Protein AF-A0A6P9DR50-F1 (afdb_monomer)

Foldseek 3Di:
DDDDDDDDVVPVVVPPPPLPQWALLNLPPCLVVLLVVLLVLLDCVLANDVGSVLLVVCSVCLGVVLVVLLPDLAFLWAAPVLSVVLNVVLSVQSVCLSPPSDDDHPVNNVSSVVSSVVSSVSSNCRSVVVQVVLQPDAAKDWDWTAGRRRSDIDTQMEHHLNDPDPVSNVVRLVNVLVVLQPFDAQQVRSLVNQLSYVLRVPDPDRGSVPDPSVQSSVQVVVQSVVVVVVVVVPDPCVPDDRDRGHD

InterPro domains:
  IPR029389 Izumo sperm-egg fusion protein [PF15005] (23-163)
  IPR052868 Izumo sperm-egg fusion [PTHR37357] (9-199)

Solvent-accessible surface area (backbone atoms only — not comparable to full-atom values): 14192 Å² total; per-residue (Å²): 141,83,88,78,94,85,80,64,78,78,70,61,64,77,75,56,70,73,79,66,61,42,12,56,63,60,58,38,90,57,36,65,64,57,58,62,60,49,61,80,70,58,39,52,91,77,45,34,81,76,42,36,63,54,40,52,47,50,67,71,40,44,42,60,51,46,56,66,66,52,73,61,98,55,84,65,45,32,40,60,70,59,51,48,54,52,43,53,52,52,50,52,54,50,51,51,62,73,66,60,72,75,84,55,82,75,52,62,49,56,51,52,50,51,54,49,56,50,48,43,48,54,51,49,50,50,33,51,50,52,49,54,58,53,27,68,33,52,21,69,50,67,49,73,24,28,29,22,47,74,56,42,82,39,66,60,48,33,65,16,67,62,42,96,43,71,66,56,43,51,51,21,52,51,53,48,50,54,51,59,67,67,47,60,83,55,43,73,62,27,36,55,57,44,37,57,31,66,83,35,50,83,48,70,50,58,50,67,88,75,54,51,62,67,64,30,48,55,36,51,49,53,41,34,53,54,51,54,57,36,62,77,65,78,50,81,71,89,74,68,83,67,70,78,48,79,70

Radius of gyration: 23.89 Å; Cα contacts (8 Å, |Δi|>4): 298; chains: 1; bounding box: 49×76×61 Å

Structure (mmCIF, N/CA/C/O backbone):
data_AF-A0A6P9DR50-F1
#
_entry.id   AF-A0A6P9DR50-F1
#
loop_
_atom_site.group_PDB
_atom_site.id
_atom_site.type_symbol
_atom_site.label_atom_id
_atom_site.label_alt_id
_atom_site.label_comp_id
_atom_site.label_asym_id
_atom_site.label_entity_id
_atom_site.label_seq_id
_atom_site.pdbx_PDB_ins_code
_atom_site.Cartn_x
_atom_site.Cartn_y
_atom_site.Cartn_z
_atom_site.occupancy
_atom_site.B_iso_or_equiv
_atom_site.auth_seq_id
_atom_site.auth_comp_id
_atom_site.auth_asym_id
_atom_site.auth_atom_id
_atom_site.pdbx_PDB_model_num
ATOM 1 N N . MET A 1 1 ? 18.283 -53.886 -1.503 1.00 32.94 1 MET A N 1
ATOM 2 C CA . MET A 1 1 ? 18.995 -53.185 -2.595 1.00 32.94 1 MET A CA 1
ATOM 3 C C . MET A 1 1 ? 18.106 -53.317 -3.821 1.00 32.94 1 MET A C 1
ATOM 5 O O . MET A 1 1 ? 17.904 -54.441 -4.239 1.00 32.94 1 MET A O 1
ATOM 9 N N . GLY A 1 2 ? 17.437 -52.312 -4.370 1.00 31.80 2 GLY A N 1
ATOM 10 C CA . GLY A 1 2 ? 17.536 -50.855 -4.275 1.00 31.80 2 GLY A CA 1
ATOM 11 C C . GLY A 1 2 ? 17.149 -50.288 -5.655 1.00 31.80 2 GLY A C 1
ATOM 12 O O . GLY A 1 2 ? 17.409 -50.955 -6.652 1.00 31.80 2 GLY A O 1
ATOM 13 N N . CYS A 1 3 ? 16.570 -49.085 -5.669 1.00 25.55 3 CYS A N 1
ATOM 14 C CA . CYS A 1 3 ? 16.154 -48.244 -6.809 1.00 25.55 3 CYS A CA 1
ATOM 15 C C . CYS A 1 3 ? 14.796 -48.576 -7.460 1.00 25.55 3 CYS A C 1
ATOM 17 O O . CYS A 1 3 ? 14.702 -49.472 -8.289 1.00 25.55 3 CYS A O 1
ATOM 19 N N . GLU A 1 4 ? 13.664 -48.010 -7.024 1.00 33.81 4 GLU A N 1
ATOM 20 C CA . GLU A 1 4 ? 13.231 -46.588 -6.952 1.00 33.81 4 GLU A CA 1
ATOM 21 C C . GLU A 1 4 ? 12.529 -46.088 -8.227 1.00 33.81 4 GLU A C 1
ATOM 23 O O . GLU A 1 4 ? 13.136 -45.639 -9.191 1.00 33.81 4 GLU A O 1
ATOM 28 N N . SER A 1 5 ? 11.194 -46.169 -8.196 1.00 40.19 5 SER A N 1
ATOM 29 C CA . SER A 1 5 ? 10.291 -45.006 -8.190 1.00 40.19 5 SER A CA 1
ATOM 30 C C . SER A 1 5 ? 10.853 -43.688 -8.762 1.00 40.19 5 SER A C 1
ATOM 32 O O . SER A 1 5 ? 11.092 -42.727 -8.033 1.00 40.19 5 SER A O 1
ATOM 34 N N . LEU A 1 6 ? 10.955 -43.596 -10.086 1.00 38.56 6 LEU A N 1
ATOM 35 C CA . LEU A 1 6 ? 11.148 -42.337 -10.816 1.00 38.56 6 LEU A CA 1
ATOM 36 C C . LEU A 1 6 ? 9.941 -42.070 -11.727 1.00 38.56 6 LEU A C 1
ATOM 38 O O . LEU A 1 6 ? 10.048 -42.107 -12.948 1.00 38.56 6 LEU A O 1
ATOM 42 N N . SER A 1 7 ? 8.750 -41.859 -11.156 1.00 46.72 7 SER A N 1
ATOM 43 C CA . SER A 1 7 ? 7.614 -41.371 -11.967 1.00 46.72 7 SER A CA 1
ATOM 44 C C . SER A 1 7 ? 6.450 -40.725 -11.216 1.00 46.72 7 SER A C 1
ATOM 46 O O . SER A 1 7 ? 5.375 -40.569 -11.779 1.00 46.72 7 SER A O 1
ATOM 48 N N . VAL A 1 8 ? 6.638 -40.308 -9.961 1.00 42.47 8 VAL A N 1
ATOM 49 C CA . VAL A 1 8 ? 5.576 -39.588 -9.224 1.00 42.47 8 VAL A CA 1
ATOM 50 C C . VAL A 1 8 ? 6.019 -38.191 -8.773 1.00 42.47 8 VAL A C 1
ATOM 52 O O . VAL A 1 8 ? 5.186 -37.311 -8.585 1.00 42.47 8 VAL A O 1
ATOM 55 N N . ALA A 1 9 ? 7.327 -37.918 -8.720 1.00 41.38 9 ALA A N 1
ATOM 56 C CA . ALA A 1 9 ? 7.840 -36.614 -8.295 1.00 41.38 9 ALA A CA 1
ATOM 57 C C . ALA A 1 9 ? 7.600 -35.477 -9.312 1.00 41.38 9 ALA A C 1
ATOM 59 O O . ALA A 1 9 ? 7.550 -34.317 -8.917 1.00 41.38 9 ALA A O 1
ATOM 60 N N . LEU A 1 10 ? 7.419 -35.778 -10.606 1.00 39.75 10 LEU A N 1
ATOM 61 C CA . LEU A 1 10 ? 7.267 -34.735 -11.632 1.00 39.75 10 LEU A CA 1
ATOM 62 C C . LEU A 1 10 ? 5.828 -34.213 -11.795 1.00 39.75 10 LEU A C 1
ATOM 64 O O . LEU A 1 10 ? 5.639 -33.157 -12.387 1.00 39.75 10 LEU A O 1
ATOM 68 N N . ALA A 1 11 ? 4.819 -34.922 -11.277 1.00 39.06 11 ALA A N 1
ATOM 69 C CA . ALA A 1 11 ? 3.414 -34.536 -11.449 1.00 39.06 11 ALA A CA 1
ATOM 70 C C . ALA A 1 11 ? 2.892 -33.604 -10.339 1.00 39.06 11 ALA A C 1
ATOM 72 O O . ALA A 1 11 ? 1.925 -32.881 -10.554 1.00 39.06 11 ALA A O 1
ATOM 73 N N . ILE A 1 12 ? 3.540 -33.576 -9.168 1.00 41.78 12 ILE A N 1
ATOM 74 C CA . ILE A 1 12 ? 3.077 -32.782 -8.013 1.00 41.78 12 ILE A CA 1
ATOM 75 C C . ILE A 1 12 ? 3.582 -31.326 -8.073 1.00 41.78 12 ILE A C 1
ATOM 77 O O . ILE A 1 12 ? 3.002 -30.439 -7.456 1.00 41.78 12 ILE A O 1
ATOM 81 N N . VAL A 1 13 ? 4.597 -31.028 -8.892 1.00 41.59 13 VAL A N 1
ATOM 82 C CA . VAL A 1 13 ? 5.154 -29.664 -9.022 1.00 41.59 13 VAL A CA 1
ATOM 83 C C . VAL A 1 13 ? 4.251 -28.723 -9.845 1.00 41.59 13 VAL A C 1
ATOM 85 O O . VAL A 1 13 ? 4.466 -27.519 -9.842 1.00 41.59 13 VAL A O 1
ATOM 88 N N . LEU A 1 14 ? 3.198 -29.229 -10.500 1.00 38.25 14 LEU A N 1
ATOM 89 C CA . LEU A 1 14 ? 2.245 -28.405 -11.264 1.00 38.25 14 LEU A CA 1
ATOM 90 C C . LEU A 1 14 ? 1.018 -27.933 -10.457 1.00 38.25 14 LEU A C 1
ATOM 92 O O . LEU A 1 14 ? 0.171 -27.245 -11.016 1.00 38.25 14 LEU A O 1
ATOM 96 N N . LEU A 1 15 ? 0.914 -28.278 -9.166 1.00 42.28 15 LEU A N 1
ATOM 97 C CA . LEU A 1 15 ? -0.157 -27.801 -8.269 1.00 42.28 15 LEU A CA 1
ATOM 98 C C . LEU A 1 15 ? 0.314 -26.771 -7.238 1.00 42.28 15 LEU A C 1
ATOM 100 O O . LEU A 1 15 ? -0.497 -26.216 -6.502 1.00 42.28 15 LEU A O 1
ATOM 104 N N . LEU A 1 16 ? 1.613 -26.485 -7.203 1.00 39.38 16 LEU A N 1
ATOM 105 C CA . LEU A 1 16 ? 2.112 -25.263 -6.603 1.00 39.38 16 LEU A CA 1
ATOM 106 C C . LEU A 1 16 ? 2.162 -24.252 -7.737 1.00 39.38 16 LEU A C 1
ATOM 108 O O . LEU A 1 16 ? 3.167 -24.165 -8.442 1.00 39.38 16 LEU A O 1
ATOM 112 N N . GLU A 1 17 ? 1.072 -23.508 -7.936 1.00 40.28 17 GLU A N 1
ATOM 113 C CA . GLU A 1 17 ? 1.227 -22.177 -8.510 1.00 40.28 17 GLU A CA 1
ATOM 114 C C . GLU A 1 17 ? 2.353 -21.535 -7.700 1.00 40.28 17 GLU A C 1
ATOM 116 O O . GLU A 1 17 ? 2.223 -21.398 -6.476 1.00 40.28 17 GLU A O 1
ATOM 121 N N . PRO A 1 18 ? 3.505 -21.203 -8.311 1.00 38.97 18 PRO A N 1
ATOM 122 C CA . PRO A 1 18 ? 4.365 -20.250 -7.660 1.00 38.97 18 PRO A CA 1
ATOM 123 C C . PRO A 1 18 ? 3.430 -19.068 -7.454 1.00 38.97 18 PRO A C 1
ATOM 125 O O . PRO A 1 18 ? 2.886 -18.553 -8.435 1.00 38.97 18 PRO A O 1
ATOM 128 N N . CYS A 1 19 ? 3.205 -18.663 -6.206 1.00 38.28 19 CYS A N 1
ATOM 129 C CA . CYS A 1 19 ? 2.859 -17.283 -5.943 1.00 38.28 19 CYS A CA 1
ATOM 130 C C . CYS A 1 19 ? 4.015 -16.488 -6.551 1.00 38.28 19 CYS A C 1
ATOM 132 O O . CYS A 1 19 ? 4.997 -16.182 -5.877 1.00 38.28 19 CYS A O 1
ATOM 134 N N . LEU A 1 20 ? 3.956 -16.248 -7.865 1.00 38.88 20 LEU A N 1
ATOM 135 C CA . LEU A 1 20 ? 4.618 -15.144 -8.506 1.00 38.88 20 LEU A CA 1
ATOM 136 C C . LEU A 1 20 ? 4.054 -14.001 -7.703 1.00 38.88 20 LEU A C 1
ATOM 138 O O . LEU A 1 20 ? 2.878 -13.675 -7.835 1.00 38.88 20 LEU A O 1
ATOM 142 N N . SER A 1 21 ? 4.844 -13.538 -6.743 1.00 51.88 21 SER A N 1
ATOM 143 C CA . SER A 1 21 ? 4.528 -12.353 -5.992 1.00 51.88 21 SER A CA 1
ATOM 144 C C . SER A 1 21 ? 4.450 -11.275 -7.056 1.00 51.88 21 SER A C 1
ATOM 146 O O . SER A 1 21 ? 5.477 -10.810 -7.557 1.00 51.88 21 SER A O 1
ATOM 148 N N . LEU A 1 22 ? 3.230 -11.009 -7.510 1.00 58.38 22 LEU A N 1
ATOM 149 C CA . LEU A 1 22 ? 2.970 -9.954 -8.457 1.00 58.38 22 LEU A CA 1
ATOM 150 C C . LEU A 1 22 ? 3.348 -8.664 -7.737 1.00 58.38 22 LEU A C 1
ATOM 152 O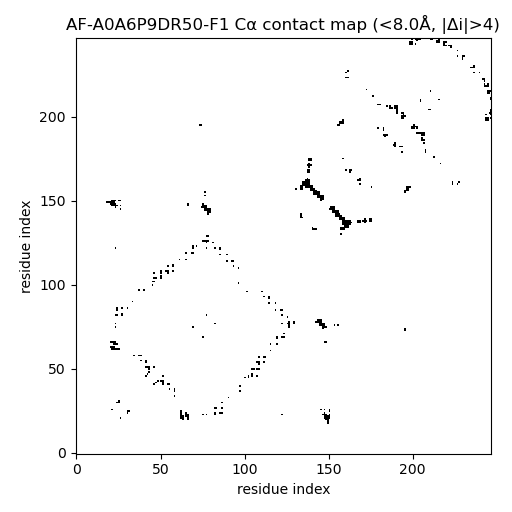 O . LEU A 1 22 ? 3.474 -8.617 -6.512 1.00 58.38 22 LEU A O 1
ATOM 156 N N . ALA A 1 23 ? 3.648 -7.640 -8.512 1.00 76.50 23 ALA A N 1
ATOM 157 C CA . ALA A 1 23 ? 3.997 -6.341 -7.970 1.00 76.50 23 ALA A CA 1
ATOM 158 C C . ALA A 1 23 ? 2.840 -5.373 -8.169 1.00 76.50 23 ALA A C 1
ATOM 160 O O . ALA A 1 23 ? 2.159 -5.485 -9.185 1.00 76.50 23 ALA A O 1
ATOM 161 N N . CYS A 1 24 ? 2.680 -4.372 -7.289 1.00 84.19 24 CYS A N 1
ATOM 162 C CA . CYS A 1 24 ? 1.577 -3.397 -7.368 1.00 84.19 24 CYS A CA 1
ATOM 163 C C . CYS A 1 24 ? 1.288 -2.957 -8.811 1.00 84.19 24 CYS A C 1
ATOM 165 O O . CYS A 1 24 ? 0.169 -3.092 -9.293 1.00 84.19 24 CYS A O 1
ATOM 167 N N . LEU A 1 25 ? 2.317 -2.474 -9.524 1.00 89.75 25 LEU A N 1
ATOM 168 C CA . LEU A 1 25 ? 2.158 -1.940 -10.877 1.00 89.75 25 LEU A CA 1
ATOM 169 C C . LEU A 1 25 ? 1.758 -2.997 -11.917 1.00 89.75 25 LEU A C 1
ATOM 171 O O . LEU A 1 25 ? 1.139 -2.645 -12.915 1.00 89.75 25 LEU A O 1
ATOM 175 N N . GLN A 1 26 ? 2.111 -4.270 -11.710 1.00 91.06 26 GLN A N 1
ATOM 176 C CA . GLN A 1 26 ? 1.709 -5.374 -12.590 1.00 91.06 26 GLN A CA 1
ATOM 177 C C . GLN A 1 26 ? 0.221 -5.686 -12.514 1.00 91.06 26 GLN A C 1
ATOM 179 O O . GLN A 1 26 ? -0.308 -6.274 -13.453 1.00 91.06 26 GLN A O 1
ATOM 184 N N . CYS A 1 27 ? -0.443 -5.294 -11.427 1.00 92.12 27 CYS A N 1
ATOM 185 C CA . CYS A 1 27 ? -1.880 -5.464 -11.297 1.00 92.12 27 CYS A CA 1
ATOM 186 C C . CYS A 1 27 ? -2.671 -4.503 -12.204 1.00 92.12 27 CYS A C 1
ATOM 188 O O . CYS A 1 27 ? -3.865 -4.711 -12.410 1.00 92.12 27 CYS A O 1
ATOM 190 N N . ASP A 1 28 ? -2.032 -3.476 -12.782 1.00 94.62 28 ASP A N 1
ATOM 191 C CA . ASP A 1 28 ? -2.658 -2.680 -13.838 1.00 94.62 28 ASP A CA 1
ATOM 192 C C . ASP A 1 28 ? -2.726 -3.481 -15.148 1.00 94.62 28 ASP A C 1
ATOM 194 O O . ASP A 1 28 ? -1.722 -3.987 -15.658 1.00 94.62 28 ASP A O 1
ATOM 198 N N . SER A 1 29 ? -3.927 -3.556 -15.724 1.00 92.50 29 SER A N 1
ATOM 199 C CA . SER A 1 29 ? -4.209 -4.334 -16.939 1.00 92.50 29 SER A CA 1
ATOM 200 C C . SER A 1 29 ? -3.335 -3.976 -18.152 1.00 92.50 29 SER A C 1
ATOM 202 O O . SER A 1 29 ? -3.114 -4.822 -19.021 1.00 92.50 29 SER A O 1
ATOM 204 N N . ASN A 1 30 ? -2.795 -2.755 -18.215 1.00 94.31 30 ASN A N 1
ATOM 205 C CA . ASN A 1 30 ? -1.979 -2.288 -19.333 1.00 94.31 30 ASN A CA 1
ATOM 206 C C . ASN A 1 30 ? -0.475 -2.512 -19.123 1.00 94.31 30 ASN A C 1
ATOM 208 O O . ASN A 1 30 ? 0.302 -2.315 -20.064 1.00 94.31 30 ASN A O 1
ATOM 212 N N . PHE A 1 31 ? -0.051 -2.975 -17.941 1.00 93.19 31 PHE A N 1
ATOM 213 C CA . PHE A 1 31 ? 1.362 -3.135 -17.591 1.00 93.19 31 PHE A CA 1
ATOM 214 C C . PHE A 1 31 ? 2.129 -3.962 -18.620 1.00 93.19 31 PHE A C 1
ATOM 216 O O . PHE A 1 31 ? 3.145 -3.510 -19.151 1.00 93.19 31 PHE A O 1
ATOM 223 N N . SER A 1 32 ? 1.627 -5.159 -18.934 1.00 91.69 32 SER A N 1
ATOM 224 C CA . SER A 1 32 ? 2.305 -6.091 -19.843 1.00 91.69 32 SER A CA 1
ATOM 225 C C . SER A 1 32 ? 2.489 -5.488 -21.244 1.00 91.69 32 SER A C 1
ATOM 227 O O . SER A 1 32 ? 3.572 -5.562 -21.834 1.00 91.69 32 SER A O 1
ATOM 229 N N . SER A 1 33 ? 1.457 -4.806 -21.750 1.00 93.56 33 SER A N 1
ATOM 230 C CA . SER A 1 33 ? 1.484 -4.142 -23.057 1.00 93.56 33 SER A CA 1
ATOM 231 C C . SER A 1 33 ? 2.508 -2.999 -23.098 1.00 93.56 33 SER A C 1
ATOM 233 O O . SER A 1 33 ? 3.363 -2.957 -23.986 1.00 93.56 33 SER A O 1
ATOM 235 N N . HIS A 1 34 ? 2.513 -2.118 -22.092 1.00 93.81 34 HIS A N 1
ATOM 236 C CA . HIS A 1 34 ? 3.475 -1.014 -22.033 1.00 93.81 34 HIS A CA 1
ATOM 237 C C . HIS A 1 34 ? 4.915 -1.508 -21.880 1.00 93.81 34 HIS A C 1
ATOM 239 O O . HIS A 1 34 ? 5.782 -1.130 -22.676 1.00 93.81 34 HIS A O 1
ATOM 245 N N . PHE A 1 35 ? 5.174 -2.391 -20.911 1.00 92.62 35 PHE A N 1
ATOM 246 C CA . PHE A 1 35 ? 6.532 -2.843 -20.604 1.00 92.62 35 PHE A CA 1
ATOM 247 C C . PHE A 1 35 ? 7.151 -3.680 -21.726 1.00 92.62 35 PHE A C 1
ATOM 249 O O . PHE A 1 35 ? 8.339 -3.518 -22.030 1.00 92.62 35 PHE A O 1
ATOM 256 N N . SER A 1 36 ? 6.355 -4.507 -22.412 1.00 91.56 36 SER A N 1
ATOM 257 C CA . SER A 1 36 ? 6.827 -5.243 -23.594 1.00 91.56 36 SER A CA 1
ATOM 258 C C . SER A 1 36 ? 7.195 -4.311 -24.759 1.00 91.56 36 SER A C 1
ATOM 260 O O . SER A 1 36 ? 8.096 -4.634 -25.536 1.00 91.56 36 SER A O 1
ATOM 262 N N . SER A 1 37 ? 6.600 -3.114 -24.839 1.00 91.81 37 SER A N 1
ATOM 263 C CA . SER A 1 37 ? 6.905 -2.124 -25.883 1.00 91.81 37 SER A CA 1
ATOM 264 C C . SER A 1 37 ? 8.266 -1.429 -25.719 1.00 91.81 37 SER A C 1
ATOM 266 O O . SER 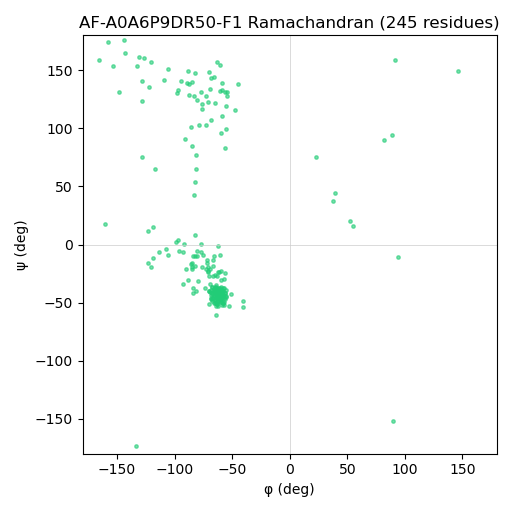A 1 37 ? 8.795 -0.877 -26.689 1.00 91.81 37 SER A O 1
ATOM 268 N N . TYR A 1 38 ? 8.849 -1.420 -24.514 1.00 89.75 38 TYR A N 1
ATOM 269 C CA . TYR A 1 38 ? 10.089 -0.685 -24.231 1.00 89.75 38 TYR A CA 1
ATOM 270 C C . TYR A 1 38 ? 11.347 -1.464 -24.606 1.00 89.75 38 TYR A C 1
ATOM 272 O O . TYR A 1 38 ? 12.301 -0.879 -25.122 1.00 89.75 38 TYR A O 1
ATOM 280 N N . ALA A 1 39 ? 11.356 -2.785 -24.403 1.00 84.94 39 ALA A N 1
ATOM 281 C CA . ALA A 1 39 ? 12.527 -3.612 -24.696 1.00 84.94 39 ALA A CA 1
ATOM 282 C C . ALA A 1 39 ? 12.998 -3.509 -26.167 1.00 84.94 39 ALA A C 1
ATOM 284 O O . ALA A 1 39 ? 14.198 -3.313 -26.374 1.00 84.94 39 ALA A O 1
ATOM 285 N N . PRO A 1 40 ? 12.116 -3.522 -27.190 1.00 85.62 40 PRO A N 1
ATOM 286 C CA . PRO A 1 40 ? 12.519 -3.318 -28.587 1.00 85.62 40 PRO A CA 1
ATOM 287 C C . PRO A 1 40 ? 13.144 -1.942 -28.872 1.00 85.62 40 PRO A C 1
ATOM 289 O O . PRO A 1 40 ? 13.921 -1.798 -29.815 1.00 85.62 40 PRO A O 1
ATOM 292 N N . LYS A 1 41 ? 12.841 -0.922 -28.055 1.00 85.44 41 LYS A N 1
ATOM 293 C CA . LYS A 1 41 ? 13.370 0.448 -28.198 1.00 85.44 41 LYS A CA 1
ATOM 294 C C . LYS A 1 41 ? 14.790 0.592 -27.620 1.00 85.44 41 LYS A C 1
ATOM 296 O O . LYS A 1 41 ? 15.464 1.602 -27.852 1.00 85.44 41 LYS A O 1
ATOM 301 N N . LEU A 1 42 ? 15.289 -0.422 -26.906 1.00 82.38 42 LEU A N 1
ATOM 302 C CA . LEU A 1 42 ? 16.664 -0.490 -26.409 1.00 82.38 42 LEU A CA 1
ATOM 303 C C . LEU A 1 42 ? 17.631 -0.967 -27.504 1.00 82.38 42 LEU A C 1
ATOM 305 O O . LEU A 1 42 ? 18.094 -2.105 -27.508 1.00 82.38 42 LEU A O 1
ATOM 309 N N . SER A 1 43 ? 17.987 -0.083 -28.436 1.00 74.94 43 SER A N 1
ATOM 310 C CA . SER A 1 43 ? 18.997 -0.394 -29.453 1.00 74.94 43 SER A CA 1
ATOM 311 C C . SER A 1 43 ? 20.420 -0.043 -28.989 1.00 74.94 43 SER A C 1
ATOM 313 O O . SER A 1 43 ? 20.674 1.028 -28.433 1.00 74.94 43 SER A O 1
ATOM 315 N N . ARG A 1 44 ? 21.395 -0.917 -29.284 1.00 68.12 44 ARG A N 1
ATOM 316 C CA . ARG A 1 44 ? 22.830 -0.637 -29.041 1.00 68.12 44 ARG A CA 1
ATOM 317 C C . ARG A 1 44 ? 23.309 0.603 -29.800 1.00 68.12 44 ARG A C 1
ATOM 319 O O . ARG A 1 44 ? 24.192 1.300 -29.313 1.00 68.12 44 ARG A O 1
ATOM 326 N N . LYS A 1 45 ? 22.703 0.884 -30.959 1.00 65.00 45 LYS A N 1
ATOM 327 C CA . LYS A 1 45 ? 22.982 2.061 -31.791 1.00 65.00 45 LYS A CA 1
ATOM 328 C C . LYS A 1 45 ? 22.508 3.361 -31.131 1.00 65.00 45 LYS A C 1
ATOM 330 O O . LYS A 1 45 ? 23.153 4.387 -31.290 1.00 65.00 45 LYS A O 1
ATOM 335 N N . SER A 1 46 ? 21.404 3.308 -30.391 1.00 65.81 46 SER A N 1
ATOM 336 C CA . SER A 1 46 ? 20.794 4.470 -29.736 1.00 65.81 46 SER A CA 1
ATOM 337 C C . SER A 1 46 ? 21.361 4.725 -28.340 1.00 65.81 46 SER A C 1
ATOM 339 O O . SER A 1 46 ? 21.413 5.875 -27.919 1.00 65.81 46 SER A O 1
ATOM 341 N N . TRP A 1 47 ? 21.790 3.674 -27.632 1.00 70.62 47 TRP A N 1
ATOM 342 C CA . TRP A 1 47 ? 22.108 3.761 -26.200 1.00 70.62 47 TRP A CA 1
ATOM 343 C C . TRP A 1 47 ? 23.535 3.330 -25.827 1.00 70.62 47 TRP A C 1
ATOM 345 O O . TRP A 1 47 ? 24.003 3.665 -24.743 1.00 70.62 47 TRP A O 1
ATOM 355 N N . GLY A 1 48 ? 24.254 2.627 -26.707 1.00 69.94 48 GLY A N 1
ATOM 356 C CA . GLY A 1 48 ? 25.606 2.115 -26.452 1.00 69.94 48 GLY A CA 1
ATOM 357 C C . GLY A 1 48 ? 25.644 0.696 -25.862 1.00 69.94 48 GLY A C 1
ATOM 358 O O . GLY A 1 48 ? 24.674 0.201 -25.285 1.00 69.94 48 GLY A O 1
ATOM 359 N N . LEU A 1 49 ? 26.790 0.017 -26.018 1.00 70.19 49 LEU A N 1
ATOM 360 C CA . LEU A 1 49 ? 26.963 -1.412 -25.698 1.00 70.19 49 LEU A CA 1
ATOM 361 C C . LEU A 1 49 ? 26.787 -1.750 -24.208 1.00 70.19 49 LEU A C 1
ATOM 363 O O . LEU A 1 49 ? 26.233 -2.801 -23.895 1.00 70.19 49 LEU A O 1
ATOM 367 N N . GLY A 1 50 ? 27.222 -0.869 -23.302 1.00 75.19 50 GLY A N 1
ATOM 368 C CA . GLY A 1 50 ? 27.129 -1.086 -21.851 1.00 75.19 50 GLY A CA 1
ATOM 369 C C . GLY A 1 50 ? 25.791 -0.677 -21.224 1.00 75.19 50 GLY A C 1
ATOM 370 O O . GLY A 1 50 ? 25.435 -1.173 -20.160 1.00 75.19 50 GLY A O 1
ATOM 371 N N . VAL A 1 51 ? 25.022 0.192 -21.884 1.00 81.06 51 VAL A N 1
ATOM 372 C CA . VAL A 1 51 ? 23.779 0.763 -21.335 1.00 81.06 51 VAL A CA 1
ATOM 373 C C . VAL A 1 51 ? 22.588 -0.168 -21.543 1.00 81.06 51 VAL A C 1
ATOM 375 O O . VAL A 1 51 ? 21.787 -0.358 -20.630 1.00 81.06 51 VAL A O 1
ATOM 378 N N . VAL A 1 52 ? 22.482 -0.785 -22.726 1.00 82.44 52 VAL A N 1
ATOM 379 C CA . VAL A 1 52 ? 21.352 -1.660 -23.088 1.00 82.44 52 VAL A CA 1
ATOM 380 C C . VAL A 1 52 ? 21.163 -2.828 -22.107 1.00 82.44 52 VAL A C 1
ATOM 382 O O . VAL A 1 52 ? 20.028 -3.045 -21.681 1.00 82.44 52 VAL A O 1
ATOM 385 N N . PRO A 1 53 ? 22.213 -3.566 -21.687 1.00 86.12 53 PRO A N 1
ATOM 386 C CA . PRO A 1 53 ? 22.043 -4.651 -20.721 1.00 86.12 53 PRO A CA 1
ATOM 387 C C . PRO A 1 53 ? 21.546 -4.171 -19.352 1.00 86.12 53 PRO A C 1
ATOM 389 O O . PRO A 1 53 ? 20.713 -4.843 -18.747 1.00 86.12 53 PRO A O 1
ATOM 392 N N . VAL A 1 54 ? 22.028 -3.016 -18.876 1.00 88.19 54 VAL A N 1
ATOM 393 C CA . VAL A 1 54 ? 21.644 -2.445 -17.573 1.00 88.19 54 VAL A CA 1
ATOM 394 C C . VAL A 1 54 ? 20.196 -1.955 -17.607 1.00 88.19 54 VAL A C 1
ATOM 396 O O . VAL A 1 54 ? 19.388 -2.392 -16.793 1.00 88.19 54 VAL A O 1
ATOM 399 N N . ALA A 1 55 ? 19.839 -1.139 -18.602 1.00 88.81 55 ALA A N 1
ATOM 400 C CA . ALA A 1 55 ? 18.472 -0.654 -18.791 1.00 88.81 55 ALA A CA 1
ATOM 401 C C . ALA A 1 55 ? 17.477 -1.808 -19.011 1.00 88.81 55 ALA A C 1
ATOM 403 O O . ALA A 1 55 ? 16.395 -1.832 -18.431 1.00 88.81 55 ALA A O 1
ATOM 404 N N . GLY A 1 56 ? 17.871 -2.813 -19.799 1.00 89.81 56 GLY A N 1
ATOM 405 C CA . GLY A 1 56 ? 17.060 -4.005 -20.025 1.00 89.81 56 GLY A CA 1
ATOM 406 C C . GLY A 1 56 ? 16.855 -4.838 -18.759 1.00 89.81 56 GLY A C 1
ATOM 407 O O . GLY A 1 56 ? 15.768 -5.378 -18.569 1.00 89.81 56 GLY A O 1
ATOM 408 N N . ARG A 1 57 ? 17.866 -4.940 -17.881 1.00 91.12 57 ARG A N 1
ATOM 409 C CA . ARG A 1 57 ? 17.689 -5.565 -16.561 1.00 91.12 57 ARG A CA 1
ATOM 410 C C . ARG A 1 57 ? 16.696 -4.784 -15.713 1.00 91.12 57 ARG A C 1
ATOM 412 O O . ARG A 1 57 ? 15.807 -5.418 -15.160 1.00 91.12 57 ARG A O 1
ATOM 419 N N . ARG A 1 58 ? 16.794 -3.450 -15.668 1.00 92.25 58 ARG A N 1
ATOM 420 C CA . ARG A 1 58 ? 15.869 -2.642 -14.866 1.00 92.25 58 ARG A CA 1
ATOM 421 C C . ARG A 1 58 ? 14.415 -2.821 -15.296 1.00 92.25 58 ARG A C 1
ATOM 423 O O . ARG A 1 58 ? 13.569 -3.053 -14.447 1.00 92.25 58 ARG A O 1
ATOM 430 N N . LEU A 1 59 ? 14.133 -2.787 -16.600 1.00 92.38 59 LEU A N 1
ATOM 431 C CA . LEU A 1 59 ? 12.770 -2.983 -17.113 1.00 92.38 59 LEU A CA 1
ATOM 432 C C . LEU A 1 59 ? 12.211 -4.383 -16.826 1.00 92.38 59 LEU A C 1
ATOM 434 O O . LEU A 1 59 ? 11.029 -4.512 -16.533 1.00 92.38 59 LEU A O 1
ATOM 438 N N . ARG A 1 60 ? 13.040 -5.433 -16.914 1.00 90.62 60 ARG A N 1
ATOM 439 C CA . ARG A 1 60 ? 12.600 -6.808 -16.615 1.00 90.62 60 ARG A CA 1
ATOM 440 C C . ARG A 1 60 ? 12.418 -7.057 -15.120 1.00 90.62 60 ARG A C 1
ATOM 442 O O . ARG A 1 60 ? 11.512 -7.790 -14.749 1.00 90.62 60 ARG A O 1
ATOM 449 N N . GLY A 1 61 ? 13.285 -6.476 -14.293 1.00 90.69 61 GLY A N 1
ATOM 450 C CA . GLY A 1 61 ? 13.215 -6.592 -12.836 1.00 90.69 61 GLY A CA 1
ATOM 451 C C . GLY A 1 61 ? 12.124 -5.727 -12.210 1.00 90.69 61 GLY A C 1
ATOM 452 O O . GLY A 1 61 ? 11.678 -6.037 -11.115 1.00 90.69 61 GLY A O 1
ATOM 453 N N . TRP A 1 62 ? 11.642 -4.708 -12.930 1.00 92.19 62 TRP A N 1
ATOM 454 C CA . TRP A 1 62 ? 10.775 -3.640 -12.429 1.00 92.19 62 TRP A CA 1
ATOM 455 C C . TRP A 1 62 ? 9.689 -4.095 -11.457 1.00 92.19 62 TRP A C 1
ATOM 457 O O . TRP A 1 62 ? 9.513 -3.510 -10.393 1.00 92.19 62 TRP A O 1
ATOM 467 N N . ALA A 1 63 ? 8.959 -5.145 -11.814 1.00 88.31 63 ALA A N 1
ATOM 468 C CA . ALA A 1 63 ? 7.930 -5.696 -10.958 1.00 88.31 63 ALA A CA 1
ATOM 469 C C . ALA A 1 63 ? 8.497 -6.270 -9.656 1.00 88.31 63 ALA A C 1
ATOM 471 O O . ALA A 1 63 ? 8.184 -5.772 -8.580 1.00 88.31 63 ALA A O 1
ATOM 472 N N . GLN A 1 64 ? 9.369 -7.270 -9.755 1.00 86.81 64 GLN A N 1
ATOM 473 C CA . GLN A 1 64 ? 9.946 -7.924 -8.585 1.00 86.81 64 GLN A CA 1
ATOM 474 C C . GLN A 1 64 ? 10.648 -6.919 -7.663 1.00 86.81 64 GLN A C 1
ATOM 476 O O . GLN A 1 64 ? 10.465 -6.955 -6.447 1.00 86.81 64 GLN A O 1
ATOM 481 N N . ASP A 1 65 ? 11.387 -5.982 -8.258 1.00 90.38 65 ASP A N 1
ATOM 482 C CA . ASP A 1 65 ? 12.089 -4.927 -7.535 1.00 90.38 65 ASP A CA 1
ATOM 483 C C . ASP A 1 65 ? 11.101 -3.992 -6.819 1.00 90.38 65 ASP A C 1
ATOM 485 O O . ASP A 1 65 ? 11.375 -3.542 -5.712 1.00 90.38 65 ASP A O 1
ATOM 489 N N . THR A 1 66 ? 9.924 -3.724 -7.406 1.00 90.38 66 THR A N 1
ATOM 490 C CA . THR A 1 66 ? 8.892 -2.886 -6.771 1.00 90.38 66 THR A CA 1
ATOM 491 C C . THR A 1 66 ? 8.450 -3.476 -5.439 1.00 90.38 66 THR A C 1
ATOM 493 O O . THR A 1 66 ? 8.373 -2.756 -4.448 1.00 90.38 66 THR A O 1
ATOM 496 N N . LEU A 1 67 ? 8.166 -4.779 -5.394 1.00 84.50 67 LEU A N 1
ATOM 497 C CA . LEU A 1 67 ? 7.704 -5.412 -4.161 1.00 84.50 67 LEU A CA 1
ATOM 498 C C . LEU A 1 67 ? 8.785 -5.395 -3.071 1.00 84.50 67 LEU A C 1
ATOM 500 O O . LEU A 1 67 ? 8.475 -5.172 -1.903 1.00 84.50 67 LEU A O 1
ATOM 504 N N . GLN A 1 68 ? 10.045 -5.592 -3.462 1.00 87.25 68 GLN A N 1
ATOM 505 C CA . GLN A 1 68 ? 11.185 -5.538 -2.550 1.00 87.25 68 GLN A CA 1
ATOM 506 C C . GLN A 1 68 ? 11.395 -4.132 -1.963 1.00 87.25 68 GLN A C 1
ATOM 508 O O . GLN A 1 68 ? 11.653 -3.996 -0.769 1.00 87.25 68 GLN A O 1
ATOM 513 N N . GLU A 1 69 ? 11.265 -3.094 -2.789 1.00 89.81 69 GLU A N 1
ATOM 514 C CA . GLU A 1 69 ? 11.574 -1.704 -2.421 1.00 89.81 69 GLU A CA 1
ATOM 515 C C . GLU A 1 69 ? 10.409 -0.984 -1.730 1.00 89.81 69 GLU A C 1
ATOM 517 O O . GLU A 1 69 ? 10.628 -0.004 -1.019 1.00 89.81 69 GLU A O 1
ATOM 522 N N . LEU A 1 70 ? 9.170 -1.480 -1.865 1.00 86.50 70 LEU A N 1
ATOM 523 C CA . LEU A 1 70 ? 8.033 -0.951 -1.104 1.00 86.50 70 LEU A CA 1
ATOM 524 C C . LEU A 1 70 ? 8.304 -0.976 0.403 1.00 86.50 70 LEU A C 1
ATOM 526 O O . LEU A 1 70 ? 7.950 -0.012 1.078 1.00 86.50 70 LEU A O 1
ATOM 530 N N . ASN A 1 71 ? 8.946 -2.040 0.907 1.00 80.62 71 ASN A N 1
ATOM 531 C CA . ASN A 1 71 ? 9.419 -2.190 2.291 1.00 80.62 71 ASN A CA 1
ATOM 532 C C . ASN A 1 71 ? 8.448 -1.630 3.355 1.00 80.62 71 ASN A C 1
ATOM 534 O O . ASN A 1 71 ? 8.834 -0.916 4.285 1.00 80.62 71 ASN A O 1
ATOM 538 N N . LEU A 1 72 ? 7.155 -1.919 3.191 1.00 74.25 72 LEU A N 1
ATOM 539 C CA . LEU A 1 72 ? 6.119 -1.468 4.108 1.00 74.25 72 LEU A CA 1
ATOM 540 C C . LEU A 1 72 ? 5.952 -2.477 5.245 1.00 74.25 72 LEU A C 1
ATOM 542 O O . LEU A 1 72 ? 5.898 -3.684 5.028 1.00 74.25 72 LEU A O 1
ATOM 546 N N . LYS A 1 73 ? 5.795 -1.966 6.470 1.00 73.81 73 LYS A N 1
ATOM 547 C CA . LYS A 1 73 ? 5.402 -2.770 7.645 1.00 73.81 73 LYS A CA 1
ATOM 548 C C . LYS A 1 73 ? 3.906 -3.108 7.671 1.00 73.81 73 LYS A C 1
ATOM 550 O O . LYS A 1 73 ? 3.426 -3.712 8.624 1.00 73.81 73 LYS A O 1
ATOM 555 N N . ILE A 1 74 ? 3.171 -2.664 6.659 1.00 73.31 74 ILE A N 1
ATOM 556 C CA . ILE A 1 74 ? 1.728 -2.822 6.506 1.00 73.31 74 ILE A CA 1
ATOM 557 C C . ILE A 1 74 ? 1.439 -3.591 5.220 1.00 73.31 74 ILE A C 1
ATOM 559 O O . ILE A 1 74 ? 2.265 -3.584 4.307 1.00 73.31 74 ILE A O 1
ATOM 563 N N . SER A 1 75 ? 0.269 -4.234 5.149 1.00 78.31 75 SER A N 1
ATOM 564 C CA . SER A 1 75 ? -0.170 -4.896 3.919 1.00 78.31 75 SER A CA 1
ATOM 565 C C . SER A 1 75 ? -0.144 -3.899 2.752 1.00 78.31 75 SER A C 1
ATOM 567 O O . SER A 1 75 ? -0.695 -2.801 2.898 1.00 78.31 75 SER A O 1
ATOM 569 N N . PRO A 1 76 ? 0.507 -4.227 1.621 1.00 84.12 76 PRO A N 1
ATOM 570 C CA . PRO A 1 76 ? 0.581 -3.345 0.468 1.00 84.12 76 PRO A CA 1
ATOM 571 C C . PRO A 1 76 ? -0.712 -3.462 -0.351 1.00 84.12 76 PRO A C 1
ATOM 573 O O . PRO A 1 76 ? -0.709 -3.954 -1.476 1.00 84.12 76 PRO A O 1
ATOM 576 N N . ASP A 1 77 ? -1.832 -3.058 0.239 1.00 90.94 77 ASP A N 1
ATOM 577 C CA . ASP A 1 77 ? -3.126 -2.972 -0.432 1.00 90.94 77 ASP A CA 1
ATOM 578 C C . ASP A 1 77 ? -3.370 -1.525 -0.870 1.00 90.94 77 ASP A C 1
ATOM 580 O O . ASP A 1 77 ? -3.212 -0.589 -0.085 1.00 90.94 77 ASP A O 1
ATOM 584 N N . ILE A 1 78 ? -3.746 -1.331 -2.132 1.00 93.75 78 ILE A N 1
ATOM 585 C CA . ILE A 1 78 ? -3.918 -0.002 -2.732 1.00 93.75 78 ILE A CA 1
ATOM 586 C C . ILE A 1 78 ? -5.290 0.108 -3.408 1.00 93.75 78 ILE A C 1
ATOM 588 O O . ILE A 1 78 ? -5.717 -0.847 -4.057 1.00 93.75 78 ILE A O 1
ATOM 592 N N . PRO A 1 79 ? -6.000 1.247 -3.316 1.00 95.38 79 PRO A N 1
ATOM 593 C CA . PRO A 1 79 ? -7.203 1.463 -4.112 1.00 95.38 79 PRO A CA 1
ATOM 594 C C . PRO A 1 79 ? -6.912 1.381 -5.612 1.00 95.38 79 PRO A C 1
ATOM 596 O O . PRO A 1 79 ? -5.906 1.915 -6.097 1.00 95.38 79 PRO A O 1
ATOM 599 N N . VAL A 1 80 ? -7.808 0.736 -6.357 1.00 93.88 80 VAL A N 1
ATOM 600 C CA . VAL A 1 80 ? -7.623 0.455 -7.790 1.00 93.88 80 VAL A CA 1
ATOM 601 C C . VAL A 1 80 ? -7.433 1.747 -8.591 1.00 93.88 80 VAL A C 1
ATOM 603 O O . VAL A 1 80 ? -6.570 1.815 -9.467 1.00 93.88 80 VAL A O 1
ATOM 606 N N . GLU A 1 81 ? -8.171 2.809 -8.259 1.00 95.06 81 GLU A N 1
ATOM 607 C CA . GLU A 1 81 ? -8.051 4.106 -8.929 1.00 95.06 81 GLU A CA 1
ATOM 608 C C . GLU A 1 81 ? -6.691 4.783 -8.697 1.00 95.06 81 GLU A C 1
ATOM 610 O O . GLU A 1 81 ? -6.120 5.371 -9.625 1.00 95.06 81 GLU A O 1
ATOM 615 N N . LYS A 1 82 ? -6.133 4.669 -7.483 1.00 96.44 82 LYS A N 1
ATOM 616 C CA . LYS A 1 82 ? -4.800 5.201 -7.163 1.00 96.44 82 LYS A CA 1
ATOM 617 C C . LYS A 1 82 ? -3.730 4.405 -7.902 1.00 96.44 82 LYS A C 1
ATOM 619 O O . LYS A 1 82 ? -2.850 5.014 -8.510 1.00 96.44 82 LYS A O 1
ATOM 624 N N . LEU A 1 83 ? -3.843 3.075 -7.931 1.00 95.94 83 LEU A N 1
ATOM 625 C CA . LEU A 1 83 ? -2.931 2.226 -8.696 1.00 95.94 83 LEU A CA 1
ATOM 626 C C . LEU A 1 83 ? -2.919 2.607 -10.181 1.00 95.94 83 LEU A C 1
ATOM 628 O O . LEU A 1 83 ? -1.848 2.830 -10.744 1.00 95.94 83 LEU A O 1
ATOM 632 N N . HIS A 1 84 ? -4.094 2.733 -10.798 1.00 95.75 84 HIS A N 1
ATOM 633 C CA . HIS A 1 84 ? -4.204 3.091 -12.211 1.00 95.75 84 HIS A CA 1
ATOM 634 C C . HIS A 1 84 ? -3.598 4.475 -12.508 1.00 95.75 84 HIS A C 1
ATOM 636 O O . HIS A 1 84 ? -2.871 4.666 -13.487 1.00 95.75 84 HIS A O 1
ATOM 642 N N . THR A 1 85 ? -3.828 5.449 -11.625 1.00 97.31 85 THR A N 1
ATOM 643 C CA . THR A 1 85 ? -3.243 6.796 -11.745 1.00 97.31 85 THR A CA 1
ATOM 644 C C . THR A 1 85 ? -1.711 6.756 -11.690 1.00 97.31 85 THR A C 1
ATOM 646 O O . THR A 1 85 ? -1.028 7.405 -12.487 1.00 97.31 85 THR A O 1
ATOM 649 N N . ILE A 1 86 ? -1.148 5.954 -10.786 1.00 97.12 86 ILE A N 1
ATOM 650 C CA . ILE A 1 86 ? 0.304 5.768 -10.674 1.00 97.12 86 ILE A CA 1
ATOM 651 C C . ILE A 1 86 ? 0.846 5.065 -11.922 1.00 97.12 86 ILE A C 1
ATOM 653 O O . ILE A 1 86 ? 1.827 5.526 -12.505 1.00 97.12 86 ILE A O 1
ATOM 657 N N . ALA A 1 87 ? 0.186 3.996 -12.372 1.00 96.44 87 ALA A N 1
ATOM 658 C CA . ALA A 1 87 ? 0.563 3.241 -13.563 1.00 96.44 87 ALA A CA 1
ATOM 659 C C . ALA A 1 87 ? 0.625 4.132 -14.807 1.00 96.44 87 ALA A C 1
ATOM 661 O O . ALA A 1 87 ? 1.666 4.211 -15.459 1.00 96.44 87 ALA A O 1
ATOM 662 N N . THR A 1 88 ? -0.440 4.886 -15.079 1.00 97.00 88 THR A N 1
ATOM 663 C CA . THR A 1 88 ? -0.493 5.820 -16.215 1.00 97.00 88 THR A CA 1
ATOM 664 C C . THR A 1 88 ? 0.583 6.906 -16.134 1.00 97.00 88 THR A C 1
ATOM 666 O O . THR A 1 88 ? 1.199 7.238 -17.150 1.00 97.00 88 THR A O 1
ATOM 669 N N . THR A 1 89 ? 0.889 7.404 -14.932 1.00 97.62 89 THR A N 1
ATOM 670 C CA . THR A 1 89 ? 1.974 8.374 -14.707 1.00 97.62 89 THR A CA 1
ATOM 671 C C . THR A 1 89 ? 3.344 7.776 -15.038 1.00 97.62 89 THR A C 1
ATOM 673 O O . THR A 1 89 ? 4.148 8.401 -15.739 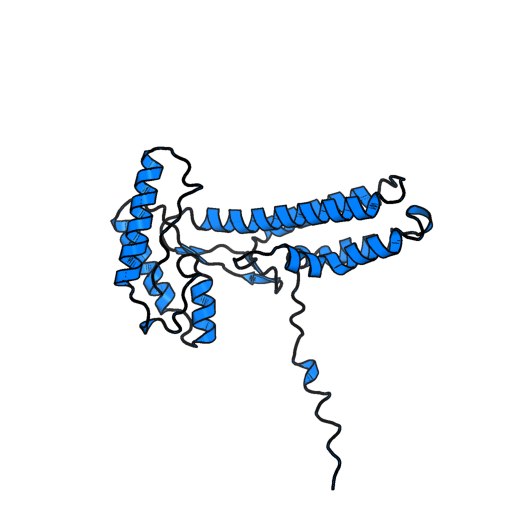1.00 97.62 89 THR A O 1
ATOM 676 N N . VAL A 1 90 ? 3.613 6.550 -14.579 1.00 96.88 90 VAL A N 1
ATOM 677 C CA . VAL A 1 90 ? 4.856 5.820 -14.876 1.00 96.88 90 VAL A CA 1
ATOM 678 C C . VAL A 1 90 ? 4.981 5.554 -16.374 1.00 96.88 90 VAL A C 1
ATOM 680 O O . VAL A 1 90 ? 6.029 5.842 -16.957 1.00 96.88 90 VAL A O 1
ATOM 683 N N . TYR A 1 91 ? 3.912 5.079 -17.020 1.00 96.25 91 TYR A N 1
ATOM 684 C CA . TYR A 1 91 ? 3.893 4.840 -18.464 1.00 96.25 91 TYR A CA 1
ATOM 685 C C . TYR A 1 91 ? 4.188 6.120 -19.242 1.00 96.25 91 TYR A C 1
ATOM 687 O O . TYR A 1 91 ? 5.058 6.109 -20.105 1.00 96.25 91 TYR A O 1
ATOM 695 N N . GLY A 1 92 ? 3.566 7.248 -18.884 1.00 95.38 92 GLY A N 1
ATOM 696 C CA . GLY A 1 92 ? 3.822 8.536 -19.533 1.00 95.38 92 GLY A CA 1
ATOM 697 C C . GLY A 1 92 ? 5.284 8.987 -19.425 1.00 95.38 92 GLY A C 1
ATOM 698 O O . GLY A 1 92 ? 5.872 9.449 -20.409 1.00 95.38 92 GLY A O 1
ATOM 699 N N . LYS A 1 93 ? 5.912 8.803 -18.256 1.00 94.12 93 LYS A N 1
ATOM 700 C CA . LYS A 1 93 ? 7.341 9.106 -18.056 1.00 94.12 93 LYS A CA 1
ATOM 701 C C . LYS A 1 93 ? 8.241 8.193 -18.892 1.00 94.12 93 LYS A C 1
ATOM 703 O O . LYS A 1 93 ? 9.179 8.684 -19.526 1.00 94.12 93 LYS A O 1
ATOM 708 N N . LEU A 1 94 ? 7.953 6.891 -18.927 1.00 93.06 94 LEU A N 1
ATOM 709 C CA . LEU A 1 94 ? 8.695 5.922 -19.738 1.00 93.06 94 LEU A CA 1
ATOM 710 C C . LEU A 1 94 ? 8.508 6.190 -21.238 1.00 93.06 94 LEU A C 1
ATOM 712 O O . LEU A 1 94 ? 9.485 6.227 -21.986 1.00 93.06 94 LEU A O 1
ATOM 716 N N . ASP A 1 95 ? 7.289 6.468 -21.686 1.00 92.75 95 ASP A N 1
ATOM 717 C CA . ASP A 1 95 ? 6.984 6.808 -23.076 1.00 92.75 95 ASP A CA 1
ATOM 718 C C . ASP A 1 95 ? 7.760 8.050 -23.522 1.00 92.75 95 ASP A C 1
ATOM 720 O O . ASP A 1 95 ? 8.393 8.038 -24.581 1.00 92.75 95 ASP A O 1
ATOM 724 N N . MET A 1 96 ? 7.794 9.097 -22.691 1.00 89.75 96 MET A N 1
ATOM 725 C CA . MET A 1 96 ? 8.584 10.301 -22.957 1.00 89.75 96 MET A CA 1
ATOM 726 C C . MET A 1 96 ? 10.089 9.998 -23.019 1.00 89.75 96 MET A C 1
ATOM 728 O O . MET A 1 96 ? 10.779 10.481 -23.923 1.00 89.75 96 MET A O 1
ATOM 732 N N . LEU A 1 97 ? 10.595 9.1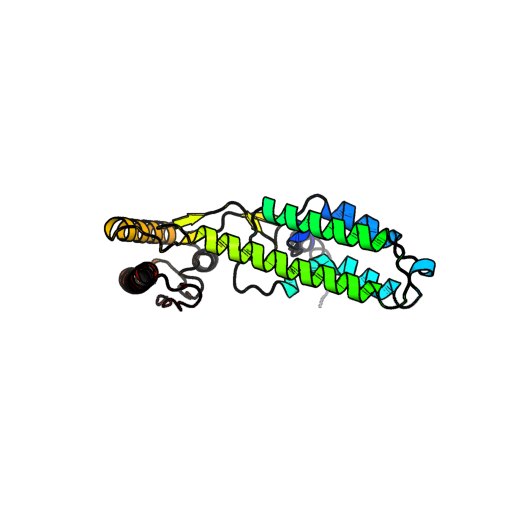75 -22.096 1.00 88.12 97 LEU A N 1
ATOM 733 C CA . LEU A 1 97 ? 11.998 8.756 -22.053 1.00 88.12 97 LEU A CA 1
ATOM 734 C C . LEU A 1 97 ? 12.414 8.017 -23.331 1.00 88.12 97 LEU A C 1
ATOM 736 O O . LEU A 1 97 ? 13.481 8.288 -23.885 1.00 88.12 97 LEU A O 1
ATOM 740 N N . PHE A 1 98 ? 11.561 7.120 -23.826 1.00 85.12 98 PHE A N 1
ATOM 741 C CA . PHE A 1 98 ? 11.830 6.337 -25.031 1.00 85.12 98 PHE A CA 1
ATOM 742 C C . PHE A 1 98 ? 11.519 7.080 -26.341 1.00 85.12 98 PHE A C 1
ATOM 744 O O . PHE A 1 98 ? 12.053 6.693 -27.382 1.00 85.12 98 PHE A O 1
ATOM 751 N N . LYS A 1 99 ? 10.710 8.149 -26.311 1.00 82.75 99 LYS A N 1
ATOM 752 C CA . LYS A 1 99 ? 10.404 9.000 -27.475 1.00 82.75 99 LYS A CA 1
ATOM 753 C C . LYS A 1 99 ? 11.486 10.047 -27.754 1.00 82.75 99 LYS A C 1
ATOM 755 O O . LYS A 1 99 ? 11.812 10.288 -28.911 1.00 82.75 99 LYS A O 1
ATOM 760 N N . ASN A 1 100 ? 12.055 10.666 -26.718 1.00 66.56 100 ASN A N 1
ATOM 761 C CA . ASN A 1 100 ? 12.852 11.891 -26.873 1.00 66.56 100 ASN A CA 1
ATOM 762 C C . ASN A 1 100 ? 14.315 11.693 -27.302 1.00 66.56 100 ASN A C 1
ATOM 764 O O . ASN A 1 100 ? 15.056 12.672 -27.289 1.00 66.56 100 ASN A O 1
ATOM 768 N N . HIS A 1 101 ? 14.743 10.477 -27.668 1.00 60.19 101 HIS A N 1
ATOM 769 C CA . HIS A 1 101 ? 16.091 10.165 -28.172 1.00 60.19 101 HIS A CA 1
ATOM 770 C C . HIS A 1 101 ? 17.224 10.961 -27.487 1.00 60.19 101 HIS A C 1
ATOM 772 O O . HIS A 1 101 ? 18.131 11.440 -28.149 1.00 60.19 101 HIS A O 1
ATOM 778 N N . THR A 1 102 ? 17.163 11.221 -26.178 1.00 52.56 102 THR A N 1
ATOM 779 C CA . THR A 1 102 ? 17.985 12.296 -25.601 1.00 52.56 102 THR A CA 1
ATOM 780 C C . THR A 1 102 ? 19.365 11.748 -25.264 1.00 52.56 102 THR A C 1
ATOM 782 O O . THR A 1 102 ? 19.563 11.005 -24.305 1.00 52.56 102 THR A O 1
ATOM 785 N N . TYR A 1 103 ? 20.302 12.061 -26.155 1.00 61.12 103 TYR A N 1
ATOM 786 C CA . TYR A 1 103 ? 21.613 11.445 -26.280 1.00 61.12 103 TYR A CA 1
ATOM 787 C C . TYR A 1 103 ? 22.619 11.963 -25.250 1.00 61.12 103 TYR A C 1
ATOM 789 O O . TYR A 1 103 ? 23.216 13.016 -25.462 1.00 61.12 103 TYR A O 1
ATOM 797 N N . LYS A 1 104 ? 22.880 11.163 -24.206 1.00 59.12 104 LYS A N 1
ATOM 798 C CA . LYS A 1 104 ? 24.196 11.031 -23.549 1.00 59.12 104 LYS A CA 1
ATOM 799 C C . LYS A 1 104 ? 24.365 9.602 -22.996 1.00 59.12 104 LYS A C 1
ATOM 801 O O . LYS A 1 104 ? 23.458 9.097 -22.329 1.00 59.12 104 LYS A O 1
ATOM 806 N N . PRO A 1 105 ? 25.491 8.913 -23.261 1.00 57.75 105 PRO A N 1
ATOM 807 C CA . PRO A 1 105 ? 25.780 7.614 -22.652 1.00 57.75 105 PRO A CA 1
ATOM 808 C C . PRO A 1 105 ? 25.748 7.694 -21.117 1.00 57.75 105 PRO A C 1
ATOM 810 O O . PRO A 1 105 ? 26.374 8.573 -20.535 1.00 57.75 105 PRO A O 1
ATOM 813 N N . GLY A 1 106 ? 25.032 6.772 -20.464 1.00 63.28 106 GLY A N 1
ATOM 814 C CA . GLY A 1 106 ? 24.922 6.703 -18.998 1.00 63.28 106 GLY A CA 1
ATOM 815 C C . GLY A 1 106 ? 23.712 7.416 -18.377 1.00 63.28 106 GLY A C 1
ATOM 816 O O . GLY A 1 106 ? 23.411 7.159 -17.212 1.00 63.28 106 GLY A O 1
ATOM 817 N N . ASP A 1 107 ? 22.967 8.224 -19.138 1.00 79.62 107 ASP A N 1
ATOM 818 C CA . ASP A 1 107 ? 21.789 8.938 -18.615 1.00 79.62 107 ASP A CA 1
ATOM 819 C C . ASP A 1 107 ? 20.538 8.049 -18.528 1.00 79.62 107 ASP A C 1
ATOM 821 O O . ASP A 1 107 ? 19.708 8.242 -17.641 1.00 79.62 107 ASP A O 1
ATOM 825 N N . LEU A 1 108 ? 20.391 7.062 -19.422 1.00 85.19 108 LEU A N 1
ATOM 826 C CA . LEU A 1 108 ? 19.196 6.211 -19.466 1.00 85.19 108 LEU A CA 1
ATOM 827 C C . LEU A 1 108 ? 18.996 5.378 -18.187 1.00 85.19 108 LEU A C 1
ATOM 829 O O . LEU A 1 108 ? 17.895 5.442 -17.646 1.00 85.19 108 LEU A O 1
ATOM 833 N N . PRO A 1 109 ? 19.994 4.624 -17.676 1.00 88.00 109 PRO A N 1
ATOM 834 C CA . PRO A 1 109 ? 19.812 3.846 -16.453 1.00 88.00 109 PRO A CA 1
ATOM 835 C C . PRO A 1 109 ? 19.423 4.738 -15.273 1.00 88.00 109 PRO A C 1
ATOM 837 O O . PRO A 1 109 ? 18.418 4.471 -14.635 1.00 88.00 109 PRO A O 1
ATOM 840 N N . LYS A 1 110 ? 20.107 5.877 -15.095 1.00 88.62 110 LYS A N 1
ATOM 841 C CA . LYS A 1 110 ? 19.785 6.852 -14.042 1.00 88.62 110 LYS A CA 1
ATOM 842 C C . LYS A 1 110 ? 18.362 7.402 -14.150 1.00 88.62 110 LYS A C 1
ATOM 844 O O . LYS A 1 110 ? 17.699 7.591 -13.140 1.00 88.62 110 LYS A O 1
ATOM 849 N N . LYS A 1 111 ? 17.882 7.679 -15.367 1.00 90.94 111 LYS A N 1
ATOM 850 C CA . LYS A 1 111 ? 16.500 8.133 -15.591 1.00 90.94 111 LYS A CA 1
ATOM 851 C C . LYS A 1 111 ? 15.484 7.029 -15.297 1.00 90.94 111 LYS A C 1
ATOM 853 O O . LYS A 1 111 ? 14.444 7.332 -14.729 1.00 90.94 111 LYS A O 1
ATOM 858 N N . LEU A 1 112 ? 15.775 5.779 -15.663 1.00 93.00 112 LEU A N 1
ATOM 859 C CA . LEU A 1 112 ? 14.923 4.637 -15.318 1.00 93.00 112 LEU A CA 1
ATOM 860 C C . LEU A 1 112 ? 14.867 4.427 -13.803 1.00 93.00 112 LEU A C 1
ATOM 862 O O . LEU A 1 112 ? 13.772 4.271 -13.275 1.00 93.00 112 LEU A O 1
ATOM 866 N N . ASP A 1 113 ? 16.014 4.483 -13.125 1.00 93.56 113 ASP A N 1
ATOM 867 C CA . ASP A 1 113 ? 16.100 4.385 -11.665 1.00 93.56 113 ASP A CA 1
ATOM 868 C C . ASP A 1 113 ? 15.316 5.525 -11.000 1.00 93.56 113 ASP A C 1
ATOM 870 O O . ASP A 1 113 ? 14.492 5.273 -10.134 1.00 93.56 113 ASP A O 1
ATOM 874 N N . SER A 1 114 ? 15.454 6.763 -11.485 1.00 95.38 114 SER A N 1
ATOM 875 C CA . SER A 1 114 ? 14.684 7.902 -10.968 1.00 95.38 114 SER A CA 1
ATOM 876 C C . SER A 1 114 ? 13.168 7.740 -11.144 1.00 95.38 114 SER A C 1
ATOM 878 O O . SER A 1 114 ? 12.425 8.073 -10.224 1.00 95.38 114 SER A O 1
ATOM 880 N N . ILE A 1 115 ? 12.693 7.237 -12.293 1.00 96.06 115 ILE A N 1
ATOM 881 C CA . ILE A 1 115 ? 11.258 6.962 -12.506 1.00 96.06 115 ILE A CA 1
ATOM 882 C C . ILE A 1 115 ? 10.789 5.843 -11.570 1.00 96.06 115 ILE A C 1
ATOM 884 O O . ILE A 1 115 ? 9.692 5.918 -11.022 1.00 96.06 115 ILE A O 1
ATOM 888 N N . PHE A 1 116 ? 11.616 4.814 -11.390 1.00 95.94 116 PHE A N 1
ATOM 889 C CA . PHE A 1 116 ? 11.327 3.698 -10.501 1.00 95.94 116 PHE A CA 1
ATOM 890 C C . PHE A 1 116 ? 11.232 4.156 -9.038 1.00 95.94 116 PHE A C 1
ATOM 892 O O . PHE A 1 116 ? 10.230 3.896 -8.384 1.00 95.94 116 PHE A O 1
ATOM 899 N N . GLU A 1 117 ? 12.211 4.909 -8.537 1.00 95.94 117 GLU A N 1
ATOM 900 C CA . GLU A 1 117 ? 12.204 5.468 -7.178 1.00 95.94 117 GLU A CA 1
ATOM 901 C C . GLU A 1 117 ? 10.989 6.374 -6.932 1.00 95.94 117 GLU A C 1
ATOM 903 O O . GLU A 1 117 ? 10.375 6.328 -5.866 1.00 95.94 117 GLU A O 1
ATOM 908 N N . GLU A 1 118 ? 10.615 7.191 -7.919 1.00 96.88 118 GLU A N 1
ATOM 909 C CA . GLU A 1 118 ? 9.415 8.027 -7.841 1.00 96.88 118 GLU A CA 1
ATOM 910 C C . GLU A 1 118 ? 8.139 7.180 -7.777 1.00 96.88 118 GLU A C 1
ATOM 912 O O . GLU A 1 118 ? 7.244 7.483 -6.990 1.00 96.88 118 GLU A O 1
ATOM 917 N N . GLN A 1 119 ? 8.063 6.086 -8.541 1.00 96.19 119 GLN A N 1
ATOM 918 C CA . GLN A 1 119 ? 6.965 5.129 -8.423 1.00 96.19 119 GLN A CA 1
ATOM 919 C C . GLN A 1 119 ? 6.884 4.523 -7.023 1.00 96.19 119 GLN A C 1
ATOM 921 O O . GLN A 1 119 ? 5.780 4.430 -6.490 1.00 96.19 119 GLN A O 1
ATOM 926 N N . ILE A 1 120 ? 8.009 4.100 -6.433 1.00 94.75 120 ILE A N 1
ATOM 927 C CA . ILE A 1 120 ? 8.007 3.526 -5.079 1.00 94.75 120 ILE A CA 1
ATOM 928 C C . ILE A 1 120 ? 7.389 4.512 -4.092 1.00 94.75 120 ILE A C 1
ATOM 930 O O . ILE A 1 120 ? 6.482 4.131 -3.356 1.00 94.75 120 ILE A O 1
ATOM 934 N N . LYS A 1 121 ? 7.796 5.784 -4.145 1.00 94.81 121 LYS A N 1
ATOM 935 C CA . LYS A 1 121 ? 7.227 6.835 -3.290 1.00 94.81 121 LYS A CA 1
ATOM 936 C C . LYS A 1 121 ? 5.732 7.014 -3.522 1.00 94.81 121 LYS A C 1
ATOM 938 O O . LYS A 1 121 ? 4.967 6.937 -2.573 1.00 94.81 121 LYS A O 1
ATOM 943 N N . MET A 1 122 ? 5.300 7.149 -4.779 1.00 95.94 122 MET A N 1
ATOM 944 C CA . MET A 1 122 ? 3.875 7.289 -5.099 1.00 95.94 122 MET A CA 1
ATOM 945 C C . MET A 1 122 ? 3.039 6.110 -4.583 1.00 95.94 122 MET A C 1
ATOM 947 O O . MET A 1 122 ? 1.929 6.315 -4.099 1.00 95.94 122 MET A O 1
ATOM 951 N N . LEU A 1 123 ? 3.555 4.880 -4.679 1.00 94.88 123 LEU A N 1
ATOM 952 C CA . LEU A 1 123 ? 2.876 3.696 -4.150 1.00 94.88 123 LEU A CA 1
ATOM 953 C C . LEU A 1 123 ? 2.827 3.712 -2.617 1.00 94.88 123 LEU A C 1
ATOM 955 O O . LEU A 1 123 ? 1.764 3.467 -2.053 1.00 94.88 123 LEU A O 1
ATOM 959 N N . GLN A 1 124 ? 3.944 4.015 -1.949 1.00 92.38 124 GLN A N 1
ATOM 960 C CA . GLN A 1 124 ? 4.003 4.129 -0.488 1.00 92.38 124 GLN A CA 1
ATOM 961 C C . GLN A 1 124 ? 3.023 5.188 0.022 1.00 92.38 124 GLN A C 1
ATOM 963 O O . GLN A 1 124 ? 2.199 4.884 0.883 1.00 92.38 124 GLN A O 1
ATOM 968 N N . ASP A 1 125 ? 3.057 6.386 -0.562 1.00 92.75 125 ASP A N 1
ATOM 969 C CA . ASP A 1 125 ? 2.168 7.494 -0.215 1.00 92.75 125 ASP A CA 1
ATOM 970 C C . ASP A 1 125 ? 0.707 7.097 -0.439 1.00 92.75 125 ASP A C 1
ATOM 972 O O . ASP A 1 125 ? -0.122 7.248 0.452 1.00 92.75 125 ASP A O 1
ATOM 976 N N . ALA A 1 126 ? 0.383 6.494 -1.587 1.00 94.00 126 ALA A N 1
ATOM 977 C CA . ALA A 1 126 ? -0.975 6.051 -1.882 1.00 94.00 126 ALA A CA 1
ATOM 978 C C . ALA A 1 126 ? -1.505 5.014 -0.882 1.00 94.00 126 ALA A C 1
ATOM 980 O O . ALA A 1 126 ? -2.665 5.116 -0.474 1.00 94.00 126 ALA A O 1
ATOM 981 N N . ILE A 1 127 ? -0.686 4.036 -0.487 1.00 91.44 127 ILE A N 1
ATOM 982 C CA . ILE A 1 127 ? -1.064 3.001 0.487 1.00 91.44 127 ILE A CA 1
ATOM 983 C C . ILE A 1 127 ? -1.255 3.632 1.874 1.00 91.44 127 ILE A C 1
ATOM 985 O O . ILE A 1 127 ? -2.288 3.425 2.517 1.00 91.44 127 ILE A O 1
ATOM 989 N N . VAL A 1 128 ? -0.298 4.451 2.319 1.00 88.19 128 VAL A N 1
ATOM 990 C CA . VAL A 1 128 ? -0.336 5.113 3.632 1.00 88.19 128 VAL A CA 1
ATOM 991 C C . VAL A 1 128 ? -1.507 6.091 3.726 1.00 88.19 128 VAL A C 1
ATOM 993 O O . VAL A 1 128 ? -2.288 6.015 4.672 1.00 88.19 128 VAL A O 1
ATOM 996 N N . GLU A 1 129 ? -1.698 6.960 2.734 1.00 90.94 129 GLU A N 1
ATOM 997 C CA . GLU A 1 129 ? -2.817 7.907 2.689 1.00 90.94 129 GLU A CA 1
ATOM 998 C C . GLU A 1 129 ? -4.172 7.203 2.697 1.00 90.94 129 GLU A C 1
ATOM 1000 O O . GLU A 1 129 ? -5.098 7.668 3.358 1.00 90.94 129 GLU A O 1
ATOM 1005 N N . SER A 1 130 ? -4.313 6.098 1.959 1.00 91.62 130 SER A N 1
ATOM 1006 C CA . SER A 1 130 ? -5.578 5.354 1.907 1.00 91.62 130 SER A CA 1
ATOM 1007 C C . SER A 1 130 ? -5.925 4.783 3.275 1.00 91.62 130 SER A C 1
ATOM 1009 O O . SER A 1 130 ? -7.078 4.856 3.702 1.00 91.62 130 SER A O 1
ATOM 1011 N N . ARG A 1 131 ? -4.915 4.304 4.006 1.00 87.38 131 ARG A N 1
ATOM 1012 C CA . ARG A 1 131 ? -5.072 3.839 5.382 1.00 87.38 131 ARG A CA 1
ATOM 1013 C C . ARG A 1 131 ? -5.387 4.974 6.352 1.00 87.38 131 ARG A C 1
ATOM 1015 O O . ARG A 1 131 ? -6.353 4.844 7.089 1.00 87.38 131 ARG A O 1
ATOM 1022 N N . ILE A 1 132 ? -4.666 6.097 6.300 1.00 86.88 132 ILE A N 1
ATOM 1023 C CA . ILE A 1 132 ? -4.951 7.281 7.136 1.00 86.88 132 ILE A CA 1
ATOM 1024 C C . ILE A 1 132 ? -6.369 7.799 6.875 1.00 86.88 132 ILE A C 1
ATOM 1026 O O . ILE A 1 132 ? -7.111 8.114 7.803 1.00 86.88 132 ILE A O 1
ATOM 1030 N N . LYS A 1 133 ? -6.770 7.872 5.603 1.00 90.12 133 LYS A N 1
ATOM 1031 C CA . LYS A 1 133 ? -8.121 8.282 5.212 1.00 90.12 133 LYS A CA 1
ATOM 1032 C C . LYS A 1 133 ? -9.163 7.306 5.741 1.00 90.12 133 LYS A C 1
ATOM 1034 O O . LYS A 1 133 ? -10.211 7.756 6.196 1.00 90.12 133 LYS A O 1
ATOM 1039 N N . CYS A 1 134 ? -8.876 6.006 5.682 1.00 90.69 134 CYS A N 1
ATOM 1040 C CA . CYS A 1 134 ? -9.711 5.001 6.312 1.00 90.69 134 CYS A CA 1
ATOM 1041 C C . CYS A 1 134 ? -9.780 5.266 7.817 1.00 90.69 134 CYS A C 1
ATOM 1043 O O . CYS A 1 134 ? -10.862 5.435 8.319 1.00 90.69 134 CYS A O 1
ATOM 1045 N N . GLU A 1 135 ? -8.682 5.465 8.536 1.00 88.06 135 GLU A N 1
ATOM 1046 C CA . GLU A 1 135 ? -8.697 5.701 9.991 1.00 88.06 135 GLU A CA 1
ATOM 1047 C C . GLU A 1 135 ? -9.369 7.034 10.413 1.00 88.06 135 GLU A C 1
ATOM 1049 O O . GLU A 1 135 ? -9.662 7.245 11.592 1.00 88.06 135 GLU A O 1
ATOM 1054 N N . ASN A 1 136 ? -9.685 7.930 9.470 1.00 88.12 136 ASN A N 1
ATOM 1055 C CA . ASN A 1 136 ? -10.361 9.205 9.723 1.00 88.12 136 ASN A CA 1
ATOM 1056 C C . ASN A 1 136 ? -11.904 9.096 9.809 1.00 88.12 136 ASN A C 1
ATOM 1058 O O . ASN A 1 136 ? -12.634 9.945 9.293 1.00 88.12 136 ASN A O 1
ATOM 1062 N N . HIS A 1 137 ? -12.419 8.074 10.490 1.00 89.94 137 HIS A N 1
ATOM 1063 C CA . HIS A 1 137 ? -13.810 8.013 10.964 1.00 89.94 137 HIS A CA 1
ATOM 1064 C C . HIS A 1 137 ? -13.856 7.544 12.424 1.00 89.94 137 HIS A C 1
ATOM 1066 O O . HIS A 1 137 ? -12.836 7.438 13.100 1.00 89.94 137 HIS A O 1
ATOM 1072 N N . CYS A 1 138 ? -15.060 7.313 12.935 1.00 93.00 138 CYS A N 1
ATOM 1073 C CA . CYS A 1 138 ? -15.288 6.652 14.212 1.00 93.00 138 CYS A CA 1
ATOM 1074 C C . CYS A 1 138 ? -15.578 5.169 13.970 1.00 93.00 138 CYS A C 1
ATOM 1076 O O . CYS A 1 138 ? -16.397 4.874 13.101 1.00 93.00 138 CYS A O 1
ATOM 1078 N N . GLY A 1 139 ? -14.953 4.257 14.714 1.00 92.94 139 GLY A N 1
ATOM 1079 C CA . GLY A 1 139 ? -15.307 2.831 14.679 1.00 92.94 139 GLY A CA 1
ATOM 1080 C C . GLY A 1 139 ? -14.556 2.024 13.640 1.00 92.94 139 GLY A C 1
ATOM 1081 O O . GLY A 1 139 ? -13.412 2.356 13.337 1.00 92.94 139 GLY A O 1
ATOM 1082 N N . LEU A 1 140 ? -15.167 0.946 13.148 1.00 92.62 140 LEU A N 1
ATOM 1083 C CA . LEU A 1 140 ? -14.621 0.118 12.075 1.00 92.62 140 LEU A CA 1
ATOM 1084 C C . LEU A 1 140 ? -15.045 0.636 10.701 1.00 92.62 140 LEU A C 1
ATOM 1086 O O . LEU A 1 140 ? -16.118 1.206 10.526 1.00 92.62 140 LEU A O 1
ATOM 1090 N N . ASN A 1 141 ? -14.187 0.428 9.710 1.00 92.69 141 ASN A N 1
ATOM 1091 C CA . ASN A 1 141 ? -14.513 0.647 8.306 1.00 92.69 141 ASN A CA 1
ATOM 1092 C C . ASN A 1 141 ? -13.574 -0.173 7.432 1.00 92.69 141 ASN A C 1
ATOM 1094 O O . ASN A 1 141 ? -12.610 -0.785 7.898 1.00 92.69 141 ASN A O 1
ATOM 1098 N N . HIS A 1 142 ? -13.845 -0.143 6.140 1.00 92.06 142 HIS A N 1
ATOM 1099 C CA . HIS A 1 142 ? -13.030 -0.775 5.129 1.00 92.06 142 HIS A CA 1
ATOM 1100 C C . HIS A 1 142 ? -13.001 0.084 3.866 1.00 92.06 142 HIS A C 1
ATOM 1102 O O . HIS A 1 142 ? -13.836 0.964 3.652 1.00 92.06 142 HIS A O 1
ATOM 1108 N N . TYR A 1 143 ? -12.057 -0.208 2.986 1.00 92.62 143 TYR A N 1
ATOM 1109 C CA . TYR A 1 143 ? -12.039 0.335 1.633 1.00 92.62 143 TYR A CA 1
ATOM 1110 C C . TYR A 1 143 ? -11.784 -0.787 0.637 1.00 92.62 143 TYR A C 1
ATOM 1112 O O . TYR A 1 143 ? -11.207 -1.813 0.981 1.00 92.62 143 TYR A O 1
ATOM 1120 N N . GLU A 1 144 ? -12.260 -0.610 -0.590 1.00 94.38 144 GLU A N 1
ATOM 1121 C CA . GLU A 1 144 ? -11.968 -1.548 -1.669 1.00 94.38 144 GLU A CA 1
ATOM 1122 C C . GLU A 1 144 ? -10.540 -1.302 -2.161 1.00 94.38 144 GLU A C 1
ATOM 1124 O O . GLU A 1 144 ? -10.140 -0.161 -2.413 1.00 94.38 144 GLU A O 1
ATOM 1129 N N . ALA A 1 145 ? -9.768 -2.372 -2.285 1.00 94.44 145 ALA A N 1
ATOM 1130 C CA . ALA A 1 145 ? -8.379 -2.312 -2.698 1.00 94.44 145 ALA A CA 1
ATOM 1131 C C . ALA A 1 145 ? -8.013 -3.517 -3.566 1.00 94.44 145 ALA A C 1
ATOM 1133 O O . ALA A 1 145 ? -8.809 -4.427 -3.807 1.00 94.44 145 ALA A O 1
ATOM 1134 N N . ILE A 1 146 ? -6.785 -3.500 -4.060 1.00 93.19 146 ILE A N 1
ATOM 1135 C CA . ILE A 1 146 ? -6.137 -4.633 -4.697 1.00 93.19 146 ILE A CA 1
ATOM 1136 C C . ILE A 1 146 ? -4.846 -4.938 -3.948 1.00 93.19 146 ILE A C 1
ATOM 1138 O O . ILE A 1 146 ? -4.078 -4.031 -3.612 1.00 93.19 146 ILE A O 1
ATOM 1142 N N . SER A 1 147 ? -4.605 -6.222 -3.699 1.00 90.56 147 SER A N 1
ATOM 1143 C CA . SER A 1 147 ? -3.355 -6.675 -3.101 1.00 90.56 147 SER A CA 1
ATOM 1144 C C . SER A 1 147 ? -2.229 -6.538 -4.103 1.00 90.56 147 SER A C 1
ATOM 1146 O O . SER A 1 147 ? -2.239 -7.173 -5.158 1.00 90.56 147 SER A O 1
ATOM 1148 N N . CYS A 1 148 ? -1.198 -5.786 -3.741 1.00 88.81 148 CYS A N 1
ATOM 1149 C CA . CYS A 1 148 ? -0.028 -5.664 -4.590 1.00 88.81 148 CYS A CA 1
ATOM 1150 C C . CYS A 1 148 ? 0.773 -6.951 -4.744 1.00 88.81 148 CYS A C 1
ATOM 1152 O O . CYS A 1 148 ? 1.643 -6.958 -5.598 1.00 88.81 148 CYS A O 1
ATOM 1154 N N . GLN A 1 149 ? 0.525 -7.979 -3.925 1.00 85.81 149 GLN A N 1
ATOM 1155 C CA . GLN A 1 149 ? 1.228 -9.265 -3.967 1.00 85.81 149 GLN A CA 1
ATOM 1156 C C . GLN A 1 149 ? 0.512 -10.298 -4.840 1.00 85.81 149 GLN A C 1
ATOM 1158 O O . GLN A 1 149 ? 1.160 -11.144 -5.452 1.00 85.81 149 GLN A O 1
ATOM 1163 N N . THR A 1 150 ? -0.822 -10.254 -4.866 1.00 88.31 150 THR A N 1
ATOM 1164 C CA . THR A 1 150 ? -1.655 -11.288 -5.509 1.00 88.31 150 THR A CA 1
ATOM 1165 C C . THR A 1 150 ? -2.517 -10.752 -6.646 1.00 88.31 150 THR A C 1
ATOM 1167 O O . THR A 1 150 ? -3.095 -11.537 -7.386 1.00 88.31 150 THR A O 1
ATOM 1170 N N . CYS A 1 151 ? -2.630 -9.429 -6.789 1.00 90.75 151 CYS A N 1
ATOM 1171 C CA . CYS A 1 151 ? -3.575 -8.753 -7.678 1.00 90.75 151 CYS A CA 1
ATOM 1172 C C . CYS A 1 151 ? -5.050 -9.140 -7.469 1.00 90.75 151 CYS A C 1
ATOM 1174 O O . CYS A 1 151 ? -5.897 -8.840 -8.309 1.00 90.75 151 CYS A O 1
ATOM 1176 N N . ASN A 1 152 ? -5.377 -9.764 -6.337 1.00 92.44 152 ASN A N 1
ATOM 1177 C CA . ASN A 1 152 ? -6.753 -10.043 -5.961 1.00 92.44 152 ASN A CA 1
ATOM 1178 C C . ASN A 1 152 ? -7.388 -8.810 -5.321 1.00 92.44 152 ASN A C 1
ATOM 1180 O O . ASN A 1 152 ? -6.717 -8.044 -4.625 1.00 92.44 152 ASN A O 1
ATOM 1184 N N . ALA A 1 153 ? -8.694 -8.649 -5.530 1.00 92.25 153 ALA A N 1
ATOM 1185 C CA . ALA A 1 153 ? -9.473 -7.657 -4.806 1.00 92.25 153 ALA A CA 1
ATOM 1186 C C . ALA A 1 153 ? -9.415 -7.950 -3.298 1.00 92.25 153 ALA A C 1
ATOM 1188 O O . ALA A 1 153 ? -9.619 -9.087 -2.866 1.00 92.25 153 ALA A O 1
ATOM 1189 N N . THR A 1 154 ? -9.140 -6.920 -2.507 1.00 90.88 154 THR A N 1
ATOM 1190 C CA . THR A 1 154 ? -9.061 -6.974 -1.047 1.00 90.88 154 THR A CA 1
ATOM 1191 C C . THR A 1 154 ? -9.965 -5.918 -0.423 1.00 90.88 154 THR A C 1
ATOM 1193 O O . THR A 1 154 ? -10.368 -4.949 -1.069 1.00 90.88 154 THR A O 1
ATOM 1196 N N . LYS A 1 155 ? -10.302 -6.116 0.856 1.00 91.31 155 LYS A N 1
ATOM 1197 C CA . LYS A 1 155 ? -11.047 -5.145 1.668 1.00 91.31 155 LYS A CA 1
ATOM 1198 C C . LYS A 1 155 ? -10.317 -4.879 2.982 1.00 91.31 155 LYS A C 1
ATOM 1200 O O . LYS A 1 155 ? -10.709 -5.433 4.013 1.00 91.31 155 LYS A O 1
ATOM 1205 N N . PRO A 1 156 ? -9.223 -4.100 2.964 1.00 88.44 156 PRO A N 1
ATOM 1206 C CA . PRO A 1 156 ? -8.475 -3.808 4.175 1.00 88.44 156 PRO A CA 1
ATOM 1207 C C . PRO A 1 156 ? -9.374 -3.118 5.199 1.00 88.44 156 PRO A C 1
ATOM 120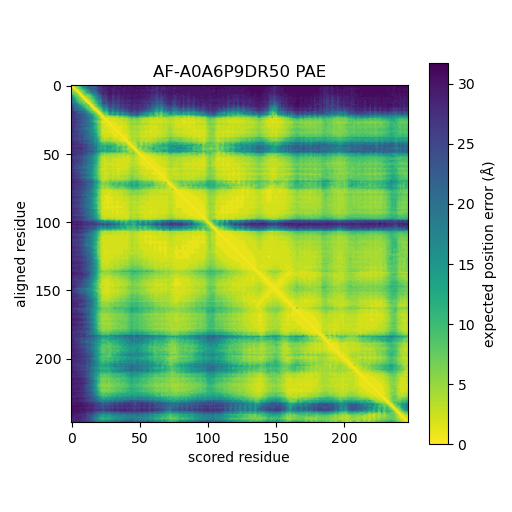9 O O . PRO A 1 156 ? -10.100 -2.177 4.874 1.00 88.44 156 PRO A O 1
ATOM 1212 N N . THR A 1 157 ? -9.316 -3.602 6.436 1.00 89.00 157 THR A N 1
ATOM 1213 C CA . THR A 1 157 ? -10.086 -3.063 7.559 1.00 89.00 157 THR A CA 1
ATOM 1214 C C . THR A 1 157 ? -9.246 -2.046 8.322 1.00 89.00 157 THR A C 1
ATOM 1216 O O . THR A 1 157 ? -8.050 -2.249 8.534 1.00 89.00 157 THR A O 1
ATOM 1219 N N . CYS A 1 158 ? -9.866 -0.958 8.763 1.00 89.19 158 CYS A N 1
ATOM 1220 C CA . CYS A 1 158 ? -9.244 0.045 9.615 1.00 89.19 158 CYS A CA 1
ATOM 1221 C C . CYS A 1 158 ? -10.135 0.363 10.818 1.00 89.19 158 CYS A C 1
ATOM 1223 O O . CYS A 1 158 ? -11.335 0.080 10.818 1.00 89.19 158 CYS A O 1
ATOM 1225 N N . PHE A 1 159 ? -9.531 0.954 11.846 1.00 90.81 159 PHE A N 1
ATOM 1226 C CA . PHE A 1 159 ? -10.243 1.408 13.031 1.00 90.81 159 PHE A CA 1
ATOM 1227 C C . PHE A 1 159 ? -9.889 2.863 13.317 1.00 90.81 159 PHE A C 1
ATOM 1229 O O . PHE A 1 159 ? -8.714 3.203 13.462 1.00 90.81 159 PHE A O 1
ATOM 1236 N N . GLY A 1 160 ? -10.909 3.710 13.382 1.00 90.94 160 GLY A N 1
ATOM 1237 C CA . GLY A 1 160 ? -10.762 5.147 13.510 1.00 90.94 160 GLY A CA 1
ATOM 1238 C C . GLY A 1 160 ? -11.177 5.680 14.879 1.00 90.94 160 GLY A C 1
ATOM 1239 O O . GLY A 1 160 ? -12.168 5.255 15.478 1.00 90.94 160 GLY A O 1
ATOM 1240 N N . TYR A 1 161 ? -10.420 6.665 15.361 1.00 89.31 161 TYR A N 1
ATOM 1241 C CA . TYR A 1 161 ? -10.618 7.310 16.663 1.00 89.31 161 TYR A CA 1
ATOM 1242 C C . TYR A 1 161 ? -11.420 8.620 16.573 1.00 89.31 161 TYR A C 1
ATOM 1244 O O . TYR A 1 161 ? -11.601 9.306 17.575 1.00 89.31 161 TYR A O 1
ATOM 1252 N N . ASN A 1 162 ? -11.916 9.013 15.396 1.00 89.94 162 ASN A N 1
ATOM 1253 C CA . ASN A 1 162 ? -12.597 10.299 15.195 1.00 89.94 162 ASN A CA 1
ATOM 1254 C C . ASN A 1 162 ? -14.080 10.242 15.628 1.00 89.94 162 ASN A C 1
ATOM 1256 O O . ASN A 1 162 ? -14.994 10.544 14.858 1.00 89.94 162 ASN A O 1
ATOM 1260 N N . CYS A 1 163 ? -14.329 9.815 16.868 1.00 92.38 163 CYS A N 1
ATOM 1261 C CA . CYS A 1 163 ? -15.659 9.700 17.461 1.00 92.38 163 CYS A CA 1
ATOM 1262 C C . CYS A 1 163 ? -16.108 11.009 18.113 1.00 92.38 163 CYS A C 1
ATOM 1264 O O . CYS A 1 163 ? -15.409 11.569 18.950 1.00 92.38 163 CYS A O 1
ATOM 1266 N N . SER A 1 164 ? -17.313 11.477 17.766 1.00 89.88 164 SER A N 1
ATOM 1267 C CA . SER A 1 164 ? -17.840 12.776 18.217 1.00 89.88 164 SER A CA 1
ATOM 1268 C C . SER A 1 164 ? -18.350 12.803 19.666 1.00 89.88 164 SER A C 1
ATOM 1270 O O . SER A 1 164 ? -18.782 13.849 20.132 1.00 89.88 164 SER A O 1
ATOM 1272 N N . SER A 1 165 ? -18.399 11.659 20.351 1.00 92.88 165 SER A N 1
ATOM 1273 C CA . SER A 1 165 ? -18.979 11.512 21.694 1.00 92.88 165 SER A CA 1
ATOM 1274 C C . SER A 1 165 ? -18.553 10.187 22.325 1.00 92.88 165 SER A C 1
ATOM 1276 O O . SER A 1 165 ? -18.273 9.236 21.592 1.00 92.88 165 SER A O 1
ATOM 1278 N N . SER A 1 166 ? -18.617 10.090 23.655 1.00 93.62 166 SER A N 1
ATOM 1279 C CA . SER A 1 166 ? -18.369 8.847 24.403 1.00 93.62 166 SER A CA 1
ATOM 1280 C C . SER A 1 166 ? -19.275 7.693 23.986 1.00 93.62 166 SER A C 1
ATOM 1282 O O . SER A 1 166 ? -18.806 6.562 23.913 1.00 93.62 166 SER A O 1
ATOM 1284 N N . ASP A 1 167 ? -20.543 7.968 23.672 1.00 95.62 167 ASP A N 1
ATOM 1285 C CA . ASP A 1 167 ? -21.499 6.924 23.289 1.00 95.62 167 ASP A CA 1
ATOM 1286 C C . ASP A 1 167 ? -21.092 6.281 21.960 1.00 95.62 167 ASP A C 1
ATOM 1288 O O . ASP A 1 167 ? -20.881 5.075 21.895 1.00 95.62 167 ASP A O 1
ATOM 1292 N N . LYS A 1 168 ? -20.813 7.101 20.937 1.00 95.62 168 LYS A N 1
ATOM 1293 C CA . LYS A 1 168 ? -20.252 6.615 19.665 1.00 95.62 168 LYS A CA 1
ATOM 1294 C C . LYS A 1 168 ? -18.921 5.880 19.822 1.00 95.62 168 LYS A C 1
ATOM 1296 O O . LYS A 1 168 ? -18.683 4.916 19.107 1.00 95.62 168 LYS A O 1
ATOM 1301 N N . TRP A 1 169 ? -18.047 6.329 20.725 1.00 95.88 169 TRP A N 1
ATOM 1302 C CA . TRP A 1 169 ? -16.792 5.627 21.008 1.00 95.88 169 TRP A CA 1
ATOM 1303 C C . TRP A 1 169 ? -17.037 4.241 21.622 1.00 95.88 169 TRP A C 1
ATOM 1305 O O . TRP A 1 169 ? -16.390 3.264 21.250 1.00 95.88 169 TRP A O 1
ATOM 1315 N N . LYS A 1 170 ? -18.005 4.132 22.535 1.00 95.69 170 LYS A N 1
ATOM 1316 C CA . LYS A 1 170 ? -18.405 2.852 23.122 1.00 95.69 170 LYS A CA 1
ATOM 1317 C C . LYS A 1 170 ? -18.983 1.908 22.066 1.00 95.69 170 LYS A C 1
ATOM 1319 O O . LYS A 1 170 ? -18.625 0.733 22.057 1.00 95.69 170 LYS A O 1
ATOM 1324 N N . ASP A 1 171 ? -19.825 2.419 21.173 1.00 95.88 171 ASP A N 1
ATOM 1325 C CA . ASP A 1 171 ? -20.383 1.638 20.066 1.00 95.88 171 ASP A CA 1
ATOM 1326 C C . ASP A 1 171 ? -19.278 1.147 19.119 1.00 95.88 171 ASP A C 1
ATOM 1328 O O . ASP A 1 171 ? -19.228 -0.038 18.801 1.00 95.88 171 ASP A O 1
ATOM 1332 N N . ALA A 1 172 ? -18.328 2.023 18.774 1.00 95.69 172 ALA A N 1
ATOM 1333 C CA . ALA A 1 172 ? -17.136 1.691 17.994 1.00 95.69 172 ALA A CA 1
ATOM 1334 C C . ALA A 1 172 ? -16.305 0.556 18.620 1.00 95.69 172 ALA A C 1
ATOM 1336 O O . ALA A 1 172 ? -15.868 -0.355 17.917 1.00 95.69 172 ALA A O 1
ATOM 1337 N N . LEU A 1 173 ? -16.087 0.583 19.939 1.00 94.38 173 LEU A N 1
ATOM 1338 C CA . LEU A 1 173 ? -15.371 -0.491 20.635 1.00 94.38 173 LEU A CA 1
ATOM 1339 C C . LEU A 1 173 ? -16.141 -1.814 20.614 1.00 94.38 173 LEU A C 1
ATOM 1341 O O . LEU A 1 173 ? -15.533 -2.861 20.405 1.00 94.38 173 LEU A O 1
ATOM 1345 N N . ASN A 1 174 ? -17.461 -1.778 20.807 1.00 94.12 174 ASN A N 1
ATOM 1346 C CA . ASN A 1 174 ? -18.285 -2.985 20.739 1.00 94.12 174 ASN A CA 1
ATOM 1347 C C . ASN A 1 174 ? -18.225 -3.614 19.340 1.00 94.12 174 ASN A C 1
ATOM 1349 O O . ASN A 1 174 ? -17.987 -4.814 19.226 1.00 94.12 174 ASN A O 1
ATOM 1353 N N . GLU A 1 175 ? -18.349 -2.797 18.292 1.00 94.38 175 GLU A N 1
ATOM 1354 C CA . GLU A 1 175 ? -18.235 -3.240 16.900 1.00 94.38 175 GLU A CA 1
ATOM 1355 C C . GLU A 1 175 ? -16.865 -3.879 16.620 1.00 94.38 17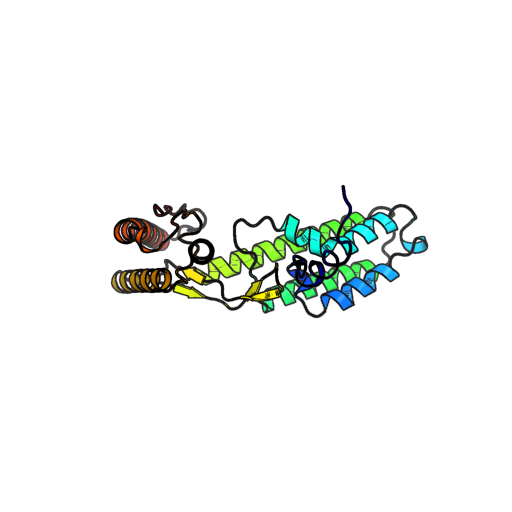5 GLU A C 1
ATOM 1357 O O . GLU A 1 175 ? -16.785 -4.957 16.028 1.00 94.38 175 GLU A O 1
ATOM 1362 N N . LEU A 1 176 ? -15.783 -3.265 17.119 1.00 92.50 176 LEU A N 1
ATOM 1363 C CA . LEU A 1 176 ? -14.432 -3.819 17.021 1.00 92.50 176 LEU A CA 1
ATOM 1364 C C . LEU A 1 176 ? -14.331 -5.205 17.667 1.00 92.50 176 LEU A C 1
ATOM 1366 O O . LEU A 1 176 ? -13.707 -6.110 17.110 1.00 92.50 176 LEU A O 1
ATOM 1370 N N . TYR A 1 177 ? -14.931 -5.388 18.841 1.00 91.38 177 TYR A N 1
ATOM 1371 C CA . TYR A 1 177 ? -14.888 -6.666 19.551 1.00 91.38 177 TYR A CA 1
ATOM 1372 C C . TYR A 1 177 ? -15.710 -7.742 18.857 1.00 91.38 177 TYR A C 1
ATOM 1374 O O . TYR A 1 177 ? -15.260 -8.887 18.775 1.00 91.38 177 TYR A O 1
ATOM 1382 N N . ASP A 1 178 ? -16.883 -7.387 18.342 1.00 91.94 178 ASP A N 1
ATOM 1383 C CA . ASP A 1 178 ? -17.731 -8.312 17.594 1.00 91.94 178 ASP A CA 1
ATOM 1384 C C . ASP A 1 178 ? -17.043 -8.755 16.298 1.00 91.94 178 ASP A C 1
ATOM 1386 O O . ASP A 1 178 ? -17.023 -9.950 15.994 1.00 91.94 178 ASP A O 1
ATOM 1390 N N . TYR A 1 179 ? -16.371 -7.831 15.602 1.00 90.94 179 TYR A N 1
ATOM 1391 C CA . TYR A 1 179 ? -15.541 -8.151 14.441 1.00 90.94 179 TYR A CA 1
ATOM 1392 C C . TYR A 1 179 ? -14.421 -9.140 14.788 1.00 90.94 179 TYR A C 1
ATOM 1394 O O . TYR A 1 179 ? -14.312 -10.189 14.156 1.00 90.94 179 TYR A O 1
ATOM 1402 N N . VAL A 1 180 ? -13.620 -8.857 15.825 1.00 89.75 180 VAL A N 1
ATOM 1403 C CA . VAL A 1 180 ? -12.491 -9.721 16.226 1.00 89.75 180 VAL A CA 1
ATOM 1404 C C . VAL A 1 180 ? -12.960 -11.121 16.640 1.00 89.75 180 VAL A C 1
ATOM 1406 O O . VAL A 1 180 ? -12.312 -12.117 16.309 1.00 89.75 180 VAL A O 1
ATOM 1409 N N . LYS A 1 181 ? -14.102 -11.224 17.331 1.00 88.38 181 LYS A N 1
ATOM 1410 C CA . LYS A 1 181 ? -14.712 -12.513 17.710 1.00 88.38 181 LYS A CA 1
ATOM 1411 C C . LYS A 1 181 ? -15.291 -13.276 16.516 1.00 88.38 181 LYS A C 1
ATOM 1413 O O . LYS A 1 181 ? -15.391 -14.501 16.581 1.00 88.38 181 LYS A O 1
ATOM 1418 N N . GLY A 1 182 ? -15.692 -12.562 15.465 1.00 88.19 182 GLY A N 1
ATOM 1419 C CA . GLY A 1 182 ? -16.238 -13.117 14.227 1.00 88.19 182 GLY A CA 1
ATOM 1420 C C . GLY A 1 182 ? -15.187 -13.605 13.225 1.00 88.19 182 GLY A C 1
ATOM 1421 O O . GLY A 1 182 ? -15.553 -14.257 12.247 1.00 88.19 182 GLY A O 1
ATOM 1422 N N . LEU A 1 183 ? -13.899 -13.320 13.451 1.00 86.44 183 LEU A N 1
ATOM 1423 C CA . LEU A 1 183 ? -12.805 -13.817 12.612 1.00 86.44 183 LEU A CA 1
ATOM 1424 C C . LEU A 1 183 ? -12.745 -15.357 12.6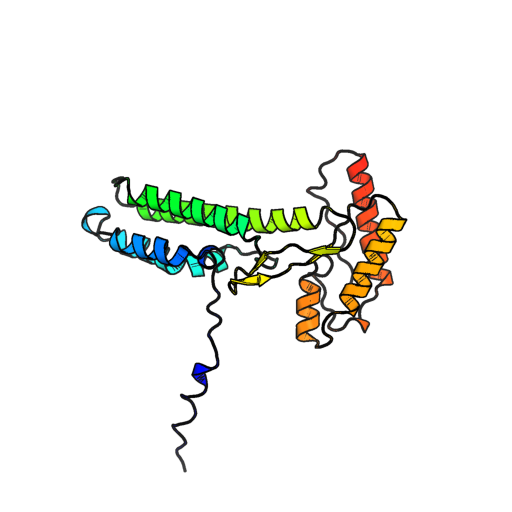03 1.00 86.44 183 LEU A C 1
ATOM 1426 O O . LEU A 1 183 ? -13.164 -16.025 13.552 1.00 86.44 183 LEU A O 1
ATOM 1430 N N . ASN A 1 184 ? -12.191 -15.927 11.523 1.00 80.31 184 ASN A N 1
ATOM 1431 C CA . ASN A 1 184 ? -11.996 -17.375 11.388 1.00 80.31 184 ASN A CA 1
ATOM 1432 C C . ASN A 1 184 ? -11.210 -17.915 12.592 1.00 80.31 184 ASN A C 1
ATOM 1434 O O . ASN A 1 184 ? -10.180 -17.357 12.929 1.00 80.31 184 ASN A O 1
ATOM 1438 N N . LYS A 1 185 ? -11.690 -18.991 13.223 1.00 76.25 185 LYS A N 1
ATOM 1439 C CA . LYS A 1 185 ? -11.109 -19.559 14.450 1.00 76.25 185 LYS A CA 1
ATOM 1440 C C . LYS A 1 185 ? -9.889 -20.453 14.220 1.00 76.25 185 LYS A C 1
ATOM 1442 O O . LYS A 1 185 ? -9.305 -20.924 15.192 1.00 76.25 185 LYS A O 1
ATOM 1447 N N . GLU A 1 186 ? -9.526 -20.729 12.972 1.00 83.31 186 GLU A N 1
ATOM 1448 C CA . GLU A 1 186 ? -8.283 -21.428 12.661 1.00 83.31 186 GLU A CA 1
ATOM 1449 C C . GLU A 1 186 ? -7.082 -20.555 13.078 1.00 83.31 186 GLU A C 1
ATOM 1451 O O . GLU A 1 186 ? -6.974 -19.432 12.584 1.00 83.31 186 GLU A O 1
ATOM 1456 N N . PRO A 1 187 ? -6.184 -21.025 13.967 1.00 78.12 187 PRO A N 1
ATOM 1457 C CA . PRO A 1 187 ? -5.209 -20.160 14.641 1.00 78.12 187 PRO A CA 1
ATOM 1458 C C . PRO A 1 187 ? -4.315 -19.326 13.711 1.00 78.12 187 PRO A C 1
ATOM 1460 O O . PRO A 1 187 ? -4.155 -18.123 13.922 1.00 78.12 187 PRO A O 1
ATOM 1463 N N . GLU A 1 188 ? -3.763 -19.927 12.650 1.00 78.12 188 GLU A N 1
ATOM 1464 C CA . GLU A 1 188 ? -2.869 -19.223 11.713 1.00 78.12 188 GLU A CA 1
ATOM 1465 C C . GLU A 1 188 ? -3.609 -18.148 10.904 1.00 78.12 188 GLU A C 1
ATOM 1467 O O . GLU A 1 188 ? -3.119 -17.028 10.725 1.00 78.12 188 GLU A O 1
ATOM 1472 N N . VAL A 1 189 ? -4.823 -18.470 10.454 1.00 82.12 189 VAL A N 1
ATOM 1473 C CA . VAL A 1 189 ? -5.685 -17.552 9.701 1.00 82.12 189 VAL A CA 1
ATOM 1474 C C . VAL A 1 189 ? -6.173 -16.424 10.607 1.00 82.12 189 VAL A C 1
ATOM 1476 O O . VAL A 1 189 ? -6.179 -15.264 10.193 1.00 82.12 189 VAL A O 1
ATOM 1479 N N . TRP A 1 190 ? -6.526 -16.744 11.855 1.00 86.00 190 TRP A N 1
ATOM 1480 C CA . TRP A 1 190 ? -6.975 -15.775 12.849 1.00 86.00 190 TRP A CA 1
ATOM 1481 C C . TRP A 1 190 ? -5.883 -14.761 13.180 1.00 86.00 190 TRP A C 1
ATOM 1483 O O . TRP A 1 190 ? -6.117 -13.558 13.084 1.00 86.00 190 TRP A O 1
ATOM 1493 N N . ALA A 1 191 ? -4.678 -15.232 13.516 1.00 81.81 191 ALA A N 1
ATOM 1494 C CA . ALA A 1 191 ? -3.558 -14.364 13.868 1.00 81.81 191 ALA A CA 1
ATOM 1495 C C . ALA A 1 191 ? -3.163 -13.449 12.696 1.00 81.81 191 ALA A C 1
ATOM 1497 O O . ALA A 1 191 ? -2.888 -12.263 12.893 1.00 81.81 191 ALA A O 1
ATOM 1498 N N . SER A 1 192 ? -3.185 -13.977 11.467 1.00 80.94 192 SER A N 1
ATOM 1499 C CA . SER A 1 192 ? -2.971 -13.184 10.253 1.00 80.94 192 SER A CA 1
ATOM 1500 C C . SER A 1 192 ? -4.048 -12.106 10.082 1.00 80.94 192 SER A C 1
ATOM 1502 O O . SER A 1 192 ? -3.719 -10.933 9.905 1.00 80.94 192 SER A O 1
ATOM 1504 N N . ALA A 1 193 ? -5.329 -12.469 10.211 1.00 82.19 193 ALA A N 1
ATOM 1505 C CA . ALA A 1 193 ? -6.448 -11.536 10.088 1.00 82.19 193 ALA A CA 1
ATOM 1506 C C . ALA A 1 193 ? -6.458 -10.465 11.193 1.00 82.19 193 ALA A C 1
ATOM 1508 O O . ALA A 1 193 ? -6.735 -9.298 10.916 1.00 82.19 193 ALA A O 1
ATOM 1509 N N . LEU A 1 194 ? -6.103 -10.826 12.430 1.00 84.81 194 LEU A N 1
ATOM 1510 C CA . LEU A 1 194 ? -6.007 -9.882 13.541 1.00 84.81 194 LEU A CA 1
ATOM 1511 C C . LEU A 1 194 ? -4.940 -8.817 13.267 1.00 84.81 194 LEU A C 1
ATOM 1513 O O . LEU A 1 194 ? -5.208 -7.628 13.424 1.00 84.81 194 LEU A O 1
ATOM 1517 N N . ARG A 1 195 ? -3.752 -9.219 12.796 1.00 83.81 195 ARG A N 1
ATOM 1518 C CA . ARG A 1 195 ? -2.654 -8.282 12.497 1.00 83.81 195 ARG A CA 1
ATOM 1519 C C . ARG A 1 195 ? -2.954 -7.335 11.334 1.00 83.81 195 ARG A C 1
ATOM 1521 O O . ARG A 1 195 ? -2.292 -6.305 11.208 1.00 83.81 195 ARG A O 1
ATOM 1528 N N . GLN A 1 196 ? -3.934 -7.660 10.489 1.00 79.12 196 GLN A N 1
ATOM 1529 C CA . GLN A 1 196 ? -4.404 -6.743 9.449 1.00 79.12 196 GLN A CA 1
ATOM 1530 C C . GLN A 1 196 ? -5.193 -5.565 10.027 1.00 79.12 196 GLN A C 1
ATOM 1532 O O . GLN A 1 196 ? -5.229 -4.506 9.404 1.00 79.12 196 GLN A O 1
ATOM 1537 N N . VAL A 1 197 ? -5.768 -5.705 11.226 1.00 81.94 197 VAL A N 1
ATOM 1538 C CA . VAL A 1 197 ? -6.399 -4.589 11.930 1.00 81.94 197 VAL A CA 1
ATOM 1539 C C . VAL A 1 197 ? -5.295 -3.708 12.530 1.00 81.94 197 VAL A C 1
ATOM 1541 O O . VAL A 1 197 ? -4.529 -4.192 13.363 1.00 81.94 197 VAL A O 1
ATOM 1544 N N . PRO A 1 198 ? -5.206 -2.412 12.168 1.00 77.31 198 PRO A N 1
ATOM 1545 C CA . PRO A 1 198 ? -4.116 -1.528 12.590 1.00 77.31 198 PRO A CA 1
ATOM 1546 C C . PRO A 1 198 ? -3.851 -1.527 14.091 1.00 77.31 198 PRO A C 1
ATOM 1548 O O . PRO A 1 198 ? -2.710 -1.604 14.531 1.00 77.31 198 PRO A O 1
ATOM 1551 N N . THR A 1 199 ? -4.924 -1.506 14.871 1.00 80.69 199 THR A N 1
ATOM 1552 C CA . THR A 1 199 ? -4.891 -1.505 16.331 1.00 80.69 199 THR A CA 1
ATOM 1553 C C . THR A 1 199 ? -4.238 -2.754 16.931 1.00 80.69 199 THR A C 1
ATOM 1555 O O . THR A 1 199 ? -3.746 -2.707 18.054 1.00 80.69 199 THR A O 1
ATOM 1558 N N . PHE A 1 200 ? -4.218 -3.861 16.189 1.00 85.94 200 PHE A N 1
ATOM 1559 C CA . PHE A 1 200 ? -3.744 -5.166 16.637 1.00 85.94 200 PHE A CA 1
ATOM 1560 C C . PHE A 1 200 ? -2.541 -5.677 15.823 1.00 85.94 200 PHE A C 1
ATOM 1562 O O . PHE A 1 200 ? -2.177 -6.849 15.924 1.00 85.94 200 PHE A O 1
ATOM 1569 N N . SER A 1 201 ? -1.875 -4.817 15.041 1.00 80.81 201 SER A N 1
ATOM 1570 C CA . SER A 1 201 ? -0.746 -5.218 14.182 1.00 80.81 201 SER A CA 1
ATOM 1571 C C . SER A 1 201 ? 0.436 -5.826 14.944 1.00 80.81 201 SER A C 1
ATOM 1573 O O . SER A 1 201 ? 1.228 -6.563 14.360 1.00 80.81 201 SER A O 1
ATOM 1575 N N . HIS A 1 202 ? 0.553 -5.525 16.239 1.00 82.69 202 HIS A N 1
ATOM 1576 C CA . HIS A 1 202 ? 1.607 -6.017 17.130 1.00 82.69 202 HIS A CA 1
ATOM 1577 C C . HIS A 1 202 ? 1.206 -7.249 17.949 1.00 82.69 202 HIS A C 1
ATOM 1579 O O . HIS A 1 202 ? 2.057 -7.814 18.633 1.00 82.69 202 HIS A O 1
ATOM 1585 N N . CYS A 1 203 ? -0.054 -7.685 17.871 1.00 83.81 203 CYS A N 1
ATOM 1586 C CA . CYS A 1 203 ? -0.538 -8.783 18.693 1.00 83.81 203 CYS A CA 1
ATOM 1587 C C . CYS A 1 203 ? 0.085 -10.127 18.313 1.00 83.81 203 CYS A C 1
ATOM 1589 O O . CYS A 1 203 ? 0.288 -10.471 17.137 1.00 83.81 203 CYS A O 1
ATOM 1591 N N . THR A 1 204 ? 0.317 -10.915 19.355 1.00 83.38 204 THR A N 1
ATOM 1592 C CA . THR A 1 204 ? 0.839 -12.281 19.298 1.00 83.38 204 THR A CA 1
ATOM 1593 C C . THR A 1 204 ? -0.176 -13.323 19.750 1.00 83.38 204 THR A C 1
ATOM 1595 O O . THR A 1 204 ? 0.090 -14.510 19.587 1.00 83.38 204 THR A O 1
ATOM 1598 N N . ALA A 1 205 ? -1.338 -12.896 20.255 1.00 83.62 205 ALA A N 1
ATOM 1599 C CA . ALA A 1 205 ? -2.472 -13.769 20.529 1.00 83.62 205 ALA A CA 1
ATOM 1600 C C . ALA A 1 205 ? -2.748 -14.746 19.367 1.00 83.62 205 ALA A C 1
ATOM 1602 O O . ALA A 1 205 ? -2.720 -14.373 18.193 1.00 83.62 205 ALA A O 1
ATOM 1603 N N . GLU A 1 206 ? -3.052 -15.995 19.718 1.00 80.38 206 GLU A N 1
ATOM 1604 C CA . GLU A 1 206 ? -3.349 -17.075 18.762 1.00 80.38 206 GLU A CA 1
ATOM 1605 C C . GLU A 1 206 ? -4.845 -17.418 18.717 1.00 80.38 206 GLU A C 1
ATOM 1607 O O . GLU A 1 206 ? -5.293 -18.191 17.873 1.00 80.38 206 GLU A O 1
ATOM 1612 N N . SER A 1 207 ? -5.636 -16.856 19.636 1.00 80.88 207 SER A N 1
ATOM 1613 C CA . SER A 1 207 ? -7.084 -17.048 19.677 1.00 80.88 207 SER A CA 1
ATOM 1614 C C . SER A 1 207 ? -7.798 -15.862 20.335 1.00 80.88 207 SER A C 1
ATOM 1616 O O . SER A 1 207 ? -7.222 -15.193 21.204 1.00 80.88 207 SER A O 1
ATOM 1618 N N . PRO A 1 208 ? -9.076 -15.619 19.994 1.00 80.12 208 PRO A N 1
ATOM 1619 C CA . PRO A 1 208 ? -9.846 -14.517 20.568 1.00 80.12 208 PRO A CA 1
ATOM 1620 C C . PRO A 1 208 ? -10.054 -14.655 22.081 1.00 80.12 208 PRO A C 1
ATOM 1622 O O . PRO A 1 208 ? -10.161 -13.642 22.767 1.00 80.12 208 PRO A O 1
ATOM 1625 N N . ASP A 1 209 ? -10.050 -15.878 22.617 1.00 83.00 209 ASP A N 1
ATOM 1626 C CA . ASP A 1 209 ? -10.259 -16.146 24.048 1.00 83.00 209 ASP A CA 1
ATOM 1627 C C . ASP A 1 209 ? -9.073 -15.697 24.918 1.00 83.00 209 ASP A C 1
ATOM 1629 O O . ASP A 1 209 ? -9.218 -15.487 26.122 1.00 83.00 209 ASP A O 1
ATOM 1633 N N . THR A 1 210 ? -7.896 -15.516 24.311 1.00 83.88 210 THR A N 1
ATOM 1634 C CA . THR A 1 210 ? -6.701 -15.003 24.999 1.00 83.88 210 THR A CA 1
ATOM 1635 C C . THR A 1 210 ? -6.657 -13.477 25.072 1.00 83.88 210 THR A C 1
ATOM 1637 O O . THR A 1 210 ? -5.838 -12.919 25.805 1.00 83.88 210 THR A O 1
ATOM 1640 N N . LEU A 1 211 ? -7.549 -12.783 24.354 1.00 86.69 211 LEU A N 1
ATOM 1641 C CA . LEU A 1 211 ? -7.602 -11.326 24.359 1.00 86.69 211 LEU A CA 1
ATOM 1642 C C . LEU A 1 211 ? -8.336 -10.803 25.593 1.00 86.69 211 LEU A C 1
ATOM 1644 O O . LEU A 1 211 ? -9.513 -11.078 25.828 1.00 86.69 211 LEU A O 1
ATOM 1648 N N . ASN A 1 212 ? -7.661 -9.939 26.347 1.00 90.38 212 ASN A N 1
ATOM 1649 C CA . ASN A 1 212 ? -8.296 -9.178 27.413 1.00 90.38 212 ASN A CA 1
ATOM 1650 C C . ASN A 1 212 ? -8.938 -7.907 26.838 1.00 90.38 212 ASN A C 1
ATOM 1652 O O . ASN A 1 212 ? -8.338 -6.829 26.856 1.00 90.38 212 ASN A O 1
ATOM 1656 N N . PHE A 1 213 ? -10.169 -8.032 26.331 1.00 89.06 213 PHE A N 1
ATOM 1657 C CA . PHE A 1 213 ? -10.903 -6.913 25.728 1.00 89.06 213 PHE A CA 1
ATOM 1658 C C . PHE A 1 213 ? -11.079 -5.717 26.671 1.00 89.06 213 PHE A C 1
ATOM 1660 O O . PHE A 1 213 ? -11.064 -4.585 26.199 1.00 89.06 213 PHE A O 1
ATOM 1667 N N . THR A 1 214 ? -11.157 -5.933 27.988 1.00 90.31 214 THR A N 1
ATOM 1668 C CA . THR A 1 214 ? -11.200 -4.843 28.974 1.00 90.31 214 THR A CA 1
ATOM 1669 C C . THR A 1 214 ? -9.905 -4.028 28.947 1.00 90.31 214 THR A C 1
ATOM 1671 O O . THR A 1 214 ? -9.936 -2.819 28.737 1.00 90.31 214 THR A O 1
ATOM 1674 N N . SER A 1 215 ? -8.751 -4.693 29.071 1.00 91.06 215 SER A N 1
ATOM 1675 C CA . SER A 1 215 ? -7.436 -4.031 29.041 1.00 91.06 215 SER A CA 1
ATOM 1676 C C . SER A 1 215 ? -7.147 -3.361 27.696 1.00 91.06 215 SER A C 1
ATOM 1678 O O . SER A 1 215 ? -6.544 -2.283 27.641 1.00 91.06 215 SER A O 1
ATOM 1680 N N . ILE A 1 216 ? -7.567 -3.997 26.600 1.00 91.00 216 ILE A N 1
ATOM 1681 C CA . ILE A 1 216 ? -7.483 -3.428 25.254 1.00 91.00 216 ILE A CA 1
ATOM 1682 C C . ILE A 1 216 ? -8.341 -2.160 25.200 1.00 91.00 216 ILE A C 1
ATOM 1684 O O . ILE A 1 216 ? -7.827 -1.095 24.869 1.00 91.00 216 ILE A O 1
ATOM 1688 N N . GLY A 1 217 ? -9.611 -2.237 25.602 1.00 91.69 217 GLY A N 1
ATOM 1689 C CA . GLY A 1 217 ? -10.545 -1.109 25.620 1.00 91.69 217 GLY A CA 1
ATOM 1690 C C . GLY A 1 217 ? -10.057 0.083 26.428 1.00 91.69 217 GLY A C 1
ATOM 1691 O O . GLY A 1 217 ? -10.146 1.214 25.949 1.00 91.69 217 GLY A O 1
ATOM 1692 N N . ASP A 1 218 ? -9.468 -0.156 27.598 1.00 92.88 218 ASP A N 1
ATOM 1693 C CA . ASP A 1 218 ? -8.868 0.897 28.421 1.00 92.88 218 ASP A CA 1
ATOM 1694 C C . ASP A 1 218 ? -7.717 1.599 27.691 1.00 92.88 218 ASP A C 1
ATOM 1696 O O . ASP A 1 218 ? -7.588 2.826 27.738 1.00 92.88 218 ASP A O 1
ATOM 1700 N N . THR A 1 219 ? -6.884 0.833 26.983 1.00 92.62 219 THR A N 1
ATOM 1701 C CA . THR A 1 219 ? -5.753 1.369 26.211 1.00 92.62 219 THR A CA 1
ATOM 1702 C C . THR A 1 219 ? -6.236 2.200 25.026 1.00 92.62 219 THR A C 1
ATOM 1704 O O . THR A 1 219 ? -5.798 3.338 24.845 1.00 92.62 219 THR A O 1
ATOM 1707 N N . LEU A 1 220 ? -7.199 1.679 24.263 1.00 92.31 220 LEU A N 1
ATOM 1708 C CA . LEU A 1 220 ? -7.789 2.393 23.129 1.00 92.31 220 LEU A CA 1
ATOM 1709 C C . LEU A 1 220 ? -8.546 3.645 23.578 1.00 92.31 220 LEU A C 1
ATOM 1711 O O . LEU A 1 220 ? -8.457 4.682 22.927 1.00 92.31 220 LEU A O 1
ATOM 1715 N N . SER A 1 221 ? -9.239 3.590 24.715 1.00 94.00 221 SER A N 1
ATOM 1716 C CA . SER A 1 221 ? -9.966 4.744 25.254 1.00 94.00 221 SER A CA 1
ATOM 1717 C C . SER A 1 221 ? -9.012 5.849 25.710 1.00 94.00 221 SER A C 1
ATOM 1719 O O . SER A 1 221 ? -9.285 7.026 25.481 1.00 94.00 221 SER A O 1
ATOM 1721 N N . LYS A 1 222 ? -7.851 5.500 26.285 1.00 92.50 222 LYS A N 1
ATOM 1722 C CA . LYS A 1 222 ? -6.786 6.477 26.584 1.00 92.50 222 LYS A CA 1
ATOM 1723 C C . LYS A 1 222 ? -6.254 7.141 25.313 1.00 92.50 222 LYS A C 1
ATOM 1725 O O . LYS A 1 222 ? -6.063 8.356 25.302 1.00 92.50 222 LYS A O 1
ATOM 1730 N N . ASN A 1 223 ? -6.045 6.364 24.251 1.00 90.62 223 ASN A N 1
ATOM 1731 C CA . ASN A 1 223 ? -5.640 6.881 22.942 1.00 90.62 223 ASN A CA 1
ATOM 1732 C C . ASN A 1 223 ? -6.673 7.856 22.369 1.00 90.62 223 ASN A C 1
ATOM 1734 O O . ASN A 1 223 ? -6.312 8.961 21.966 1.00 90.62 223 ASN A O 1
ATOM 1738 N N . TRP A 1 224 ? -7.953 7.477 22.401 1.00 91.56 224 TRP A N 1
ATOM 1739 C CA . TRP A 1 224 ? -9.057 8.319 21.949 1.00 91.56 224 TRP A CA 1
ATOM 1740 C C . TRP A 1 224 ? -9.114 9.653 22.701 1.00 91.56 224 TRP A C 1
ATOM 1742 O O . TRP A 1 224 ? -9.119 10.709 22.073 1.00 91.56 224 TRP A O 1
ATOM 1752 N N . LEU A 1 225 ? -9.071 9.627 24.037 1.00 90.69 225 LEU A N 1
ATOM 1753 C CA . LEU A 1 225 ? -9.083 10.846 24.855 1.00 90.69 225 LEU A CA 1
ATOM 1754 C C . LEU A 1 225 ? -7.890 11.761 24.551 1.00 90.69 225 LEU A C 1
ATOM 1756 O O . LEU A 1 225 ? -8.051 12.978 24.467 1.00 90.69 225 LEU A O 1
ATOM 1760 N N . LYS A 1 226 ? -6.701 11.183 24.338 1.00 88.38 226 LYS A N 1
ATOM 1761 C CA . LYS A 1 226 ? -5.496 11.936 23.961 1.00 88.38 226 LYS A CA 1
ATOM 1762 C C . LYS A 1 226 ? -5.655 12.614 22.598 1.00 88.38 226 LYS A C 1
ATOM 1764 O O . LYS A 1 226 ? -5.243 13.758 22.436 1.00 88.38 226 LYS A O 1
ATOM 1769 N N . MET A 1 227 ? -6.266 11.927 21.635 1.00 84.50 227 MET A N 1
ATOM 1770 C CA . MET A 1 227 ? -6.559 12.495 20.319 1.00 84.50 227 MET A CA 1
ATOM 1771 C C . MET A 1 227 ? -7.607 13.607 20.372 1.00 84.50 227 MET A C 1
ATOM 1773 O O . MET A 1 227 ? -7.429 14.630 19.716 1.00 84.50 227 MET A O 1
ATOM 1777 N N . MET A 1 228 ? -8.673 13.429 21.155 1.00 84.38 228 MET A N 1
ATOM 1778 C CA . MET A 1 228 ? -9.702 14.458 21.336 1.00 84.38 228 MET A CA 1
ATOM 1779 C C . MET A 1 228 ? -9.100 15.738 21.926 1.00 84.38 228 MET A C 1
ATOM 1781 O O . MET A 1 228 ? -9.320 16.815 21.385 1.00 84.38 228 MET A O 1
ATOM 1785 N N . ALA A 1 229 ? -8.252 15.608 22.951 1.00 84.06 229 ALA A N 1
ATOM 1786 C CA . ALA A 1 229 ? -7.576 16.750 23.562 1.00 84.06 229 ALA A CA 1
ATOM 1787 C C . ALA A 1 229 ? -6.662 17.507 22.581 1.00 84.06 229 ALA A C 1
ATOM 1789 O O . ALA A 1 229 ? -6.603 18.728 22.629 1.00 84.06 229 ALA A O 1
ATOM 1790 N N . LEU A 1 230 ? -5.962 16.808 21.679 1.00 79.00 230 LEU A N 1
ATOM 1791 C CA . LEU A 1 230 ? -5.128 17.452 20.656 1.00 79.00 230 LEU A CA 1
ATOM 1792 C C . LEU A 1 230 ? -5.939 18.176 19.589 1.00 79.00 230 LEU A C 1
ATOM 1794 O O . LEU A 1 230 ? -5.565 19.266 19.167 1.00 79.00 230 LEU A O 1
ATOM 1798 N N . LYS A 1 231 ? -7.055 17.578 19.165 1.00 74.88 231 LYS A N 1
ATOM 1799 C CA . LYS A 1 231 ? -7.956 18.183 18.181 1.00 74.88 231 LYS A CA 1
ATOM 1800 C C . LYS A 1 231 ? -8.505 19.522 18.675 1.00 74.88 231 LYS A C 1
ATOM 1802 O O . LYS A 1 231 ? -8.631 20.449 17.883 1.00 74.88 231 LYS A O 1
ATOM 1807 N N . ASP A 1 232 ? -8.767 19.623 19.975 1.00 69.19 232 ASP A N 1
ATOM 1808 C CA . ASP A 1 232 ? -9.220 20.858 20.619 1.00 69.19 232 ASP A CA 1
ATOM 1809 C C . ASP A 1 232 ? -8.111 21.926 20.733 1.00 69.19 232 ASP A C 1
ATOM 1811 O O . ASP A 1 232 ? -8.414 23.097 20.950 1.00 69.19 232 ASP A O 1
ATOM 1815 N N . MET A 1 233 ? -6.835 21.548 20.570 1.00 68.81 233 MET A N 1
ATOM 1816 C CA . MET A 1 233 ? -5.677 22.453 20.637 1.00 68.81 233 MET A CA 1
ATOM 1817 C C . MET A 1 233 ? -5.165 22.913 19.258 1.00 68.81 233 MET A C 1
ATOM 1819 O O . MET A 1 233 ? -4.177 23.638 19.210 1.00 68.81 233 MET A O 1
ATOM 1823 N N . GLU A 1 234 ? -5.813 22.513 18.152 1.00 64.19 234 GLU A N 1
ATOM 1824 C CA . GLU A 1 234 ? -5.381 22.783 16.760 1.00 64.19 234 GLU A CA 1
ATOM 1825 C C . GLU A 1 234 ? -3.916 22.385 16.456 1.00 64.19 234 GLU A C 1
ATOM 1827 O O . GLU A 1 234 ? -3.320 22.852 15.486 1.00 64.19 234 GLU A O 1
ATOM 1832 N N . GLU A 1 235 ? -3.319 21.497 17.255 1.00 60.25 235 GLU A N 1
ATOM 1833 C CA . GLU A 1 235 ? -1.977 20.972 17.005 1.00 60.25 235 GLU A CA 1
ATOM 1834 C C . GLU A 1 235 ? -2.036 19.784 16.036 1.00 60.25 235 GLU A C 1
ATOM 1836 O O . GLU A 1 235 ? -2.907 18.913 16.136 1.00 60.25 235 GLU A O 1
ATOM 1841 N N . ASP A 1 236 ? -1.077 19.715 15.106 1.00 53.81 236 ASP A N 1
ATOM 1842 C CA . ASP A 1 236 ? -0.964 18.600 14.169 1.00 53.81 236 ASP A CA 1
ATOM 1843 C C . ASP A 1 236 ? -0.794 17.275 14.933 1.00 53.81 236 ASP A C 1
ATOM 1845 O O . ASP A 1 236 ? 0.262 16.968 15.491 1.00 53.81 236 ASP A O 1
ATOM 1849 N N . ALA A 1 237 ? -1.821 16.420 14.885 1.00 55.66 237 ALA A N 1
ATOM 1850 C CA . ALA A 1 237 ? -1.811 15.066 15.450 1.00 55.66 237 ALA A CA 1
ATOM 1851 C C . ALA A 1 237 ? -0.755 14.129 14.812 1.00 55.66 237 ALA A C 1
ATOM 1853 O O . ALA A 1 237 ? -0.612 12.978 15.229 1.00 55.66 237 ALA A O 1
ATOM 1854 N N . ALA A 1 238 ? 0.001 14.620 13.823 1.00 49.66 238 ALA A N 1
ATOM 1855 C CA . ALA A 1 238 ? 0.936 13.889 12.970 1.00 49.66 238 ALA A CA 1
ATOM 1856 C C . ALA A 1 238 ? 2.102 13.199 13.711 1.00 49.66 238 ALA A C 1
ATOM 1858 O O . ALA A 1 238 ? 2.819 12.402 13.110 1.00 49.66 238 ALA A O 1
ATOM 1859 N N . LEU A 1 239 ? 2.290 13.456 15.010 1.00 50.97 239 LEU A N 1
ATOM 1860 C CA . LEU A 1 239 ? 3.340 12.838 15.833 1.00 50.97 239 LEU A CA 1
ATOM 1861 C C . LEU A 1 239 ? 2.815 12.100 17.071 1.00 50.97 239 LEU A C 1
ATOM 1863 O O . LEU A 1 239 ? 3.600 11.716 17.947 1.00 50.97 239 LEU A O 1
ATOM 1867 N N . LEU A 1 240 ? 1.503 11.866 17.175 1.00 61.41 240 LEU A N 1
ATOM 1868 C CA . LEU A 1 240 ? 0.966 11.180 18.340 1.00 61.41 240 LEU A CA 1
ATOM 1869 C C . LEU A 1 240 ? 1.315 9.691 18.315 1.00 61.41 240 LEU A C 1
ATOM 1871 O O . LEU A 1 240 ? 0.664 8.885 17.655 1.00 61.41 240 LEU A O 1
ATOM 1875 N N . LYS A 1 241 ? 2.307 9.299 19.118 1.00 70.19 241 LYS A N 1
ATOM 1876 C CA . LYS A 1 241 ? 2.521 7.883 19.417 1.00 70.19 241 LYS A CA 1
ATOM 1877 C C . LYS A 1 241 ? 1.350 7.377 20.264 1.00 70.19 241 LYS A C 1
ATOM 1879 O O . LYS A 1 241 ? 1.216 7.756 21.436 1.00 70.19 241 LYS A O 1
ATOM 1884 N N . LEU A 1 242 ? 0.491 6.579 19.636 1.00 77.81 242 LEU A N 1
ATOM 1885 C CA . LEU A 1 242 ? -0.590 5.856 20.293 1.00 77.81 242 LEU A CA 1
ATOM 1886 C C . LEU A 1 242 ? -0.007 4.732 21.155 1.00 77.81 242 LEU A C 1
ATOM 1888 O O . LEU A 1 242 ? 1.051 4.179 20.852 1.00 77.81 242 LEU A O 1
ATOM 1892 N N . LEU A 1 243 ? -0.683 4.428 22.258 1.00 78.00 243 LEU A N 1
ATOM 1893 C CA . LEU A 1 243 ? -0.383 3.262 23.075 1.00 78.00 243 LEU A CA 1
ATOM 1894 C C . LEU A 1 243 ? -0.772 2.003 22.300 1.00 78.00 243 LEU A C 1
ATOM 1896 O O . LEU A 1 243 ? -1.869 1.933 21.746 1.00 78.00 243 LEU A O 1
ATOM 1900 N N . GLU A 1 244 ? 0.110 1.013 22.292 1.00 82.56 244 GLU A N 1
ATOM 1901 C CA . GLU A 1 244 ? -0.179 -0.302 21.729 1.00 82.56 244 GLU A CA 1
ATOM 1902 C C . GLU A 1 244 ? -0.923 -1.136 22.787 1.00 82.56 244 GLU A C 1
ATOM 1904 O O . GLU A 1 244 ? -0.472 -1.194 23.937 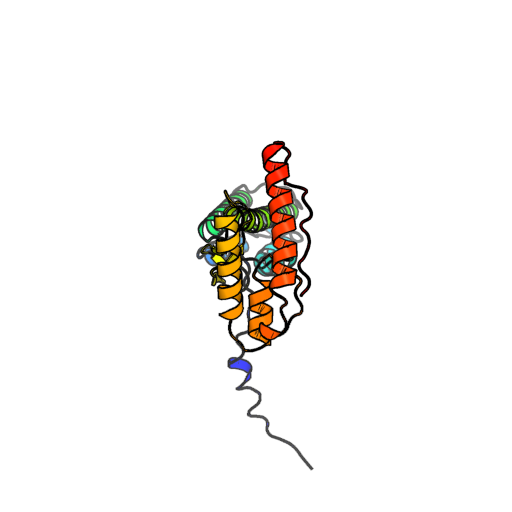1.00 82.56 244 GLU A O 1
ATOM 1909 N N . PRO A 1 245 ? -2.083 -1.734 22.459 1.00 81.69 245 PRO A N 1
ATOM 1910 C CA . PRO A 1 245 ? -2.788 -2.605 23.388 1.00 81.69 245 PRO A CA 1
ATOM 1911 C C . PRO A 1 245 ? -1.977 -3.874 23.666 1.00 81.69 245 PRO A C 1
ATOM 1913 O O . PRO A 1 245 ? -1.332 -4.415 22.773 1.00 81.69 245 PRO A O 1
ATOM 1916 N N . THR A 1 246 ? -2.036 -4.367 24.904 1.00 81.56 246 THR A N 1
ATOM 1917 C CA . THR A 1 246 ? -1.376 -5.624 25.272 1.00 81.56 246 THR A CA 1
ATOM 1918 C C . THR A 1 246 ? -2.175 -6.818 24.756 1.00 81.56 246 THR A C 1
ATOM 1920 O O . THR A 1 246 ? -3.318 -7.042 25.164 1.00 81.56 246 THR A O 1
ATOM 1923 N N . CYS A 1 247 ? -1.535 -7.560 23.863 1.00 79.00 247 CYS A N 1
ATOM 1924 C CA . CYS A 1 247 ? -1.962 -8.752 23.144 1.00 79.00 247 CYS A CA 1
ATOM 1925 C C . CYS A 1 247 ? -0.691 -9.346 22.485 1.00 79.00 247 CYS A C 1
ATOM 1927 O O . CYS A 1 247 ? -0.797 -10.406 21.839 1.00 79.00 247 CYS A O 1
#

Sequence (247 aa):
MGCESLSVALAIVLLLEPCLSLACLQCDSNFSSHFSSYAPKLSRKSWGLGVVPVAGRRLRGWAQDTLQELNLKISPDIPVEKLHTIATTVYGKLDMLFKNHTYKPGDLPKKLDSIFEEQIKMLQDAIVESRIKCENHCGLNHYEAISCQTCNATKPTCFGYNCSSSDKWKDALNELYDYVKGLNKEPEVWASALRQVPTFSHCTAESPDTLNFTSIGDTLSKNWLKMMALKDMEEDAALLKLLEPTC

Organism: Pantherophis guttatus (NCBI:txid94885)

Mean predicted aligned error: 9.92 Å

pLDDT: mean 82.02, std 16.28, range [25.55, 97.62]

Nearest PDB structures (foldseek):
  5jke-assembly1_A  TM=7.487E-01  e=1.329E-03  Homo sapiens
  5b5k-assembly1_A  TM=7.354E-01  e=2.136E-03  Mus musculus

Secondary structure (DSSP, 8-state):
------SSTTTGGGSS-------GGGGSTTHHHHHHHHGGG--HHHH-TTHHHHHHHHHHHHHHHHHHHH--SS--EE-HHHHHHHHHHHHHHHHHHHHS----TTHHHHHHHHHHHHHHHHHHHHHHHHHHHHHSSEEEEE--EEETTT--EE--EEEEE--SSHHHHHHHHHHHHHHHHHS--SHHHHHHHHHHSGG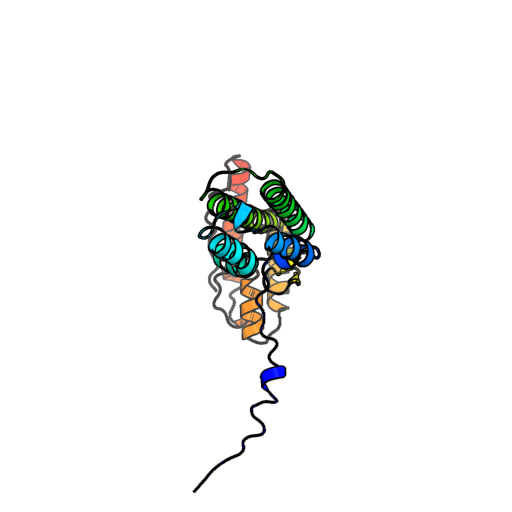GTT---SSGGG--HHHHHHHHHHHHHHHHHHHTTT--GGG--PPPPP-